Protein AF-A0A9W7HHA6-F1 (afdb_monomer)

InterPro domains:
  IPR015813 Pyruvate/Phosphoenolpyruvate kinase-like domain superfamily [SSF51621] (9-201)
  IPR018129 Phosphoenolpyruvate carboxylase, Lys active site [PS00781] (37-48)
  IPR021135 Phosphoenolpyruvate carboxylase [PF00311] (5-201)
  IPR021135 Phosphoenolpyruvate carboxylase [PR00150] (36-49)
  IPR021135 Phosphoenolpyruvate carboxylase [PR00150] (89-105)
  IPR021135 Phosphoenolpyruvate carboxylase [PR00150] (149-164)
  IPR021135 Phosphoenolpyruvate carboxylase [PTHR30523] (4-194)

pLDDT: mean 86.26, std 12.63, range [32.66, 97.31]

Mean predicted aligned error: 8.9 Å

Organism: Hibiscus trionum (NCBI:txid183268)

Foldseek 3Di:
DDDPDALLNVLCCCCPVVVDALVNVLVVLLQAEDEAEDEQDPFFLFDLVLVVLVVLLVVLVVQLPDPDDDPVNNVVSVVSNVVSVVVNVPDPRGDPDDDQLLSSLVSSCSCCVPPVVVPVVVSQVSNCVSSVVSPRPDGRPPPRNHYHYHYCRLPDPVVNPSNDPVSVVSSVVVVVVSVVVSVVVVVVVVVVVVVVVVVVVVVVVVVVVVPD

Secondary structure (DSSP, 8-state):
------HHHHHHHHHHTS---HHHHHHHHHT--EEEEE---SS----HHHHHHHHHHHHHHHHHT-TT--HHHHHHHHHHHHHHHHHHHTS--S-SSPPPHHHHHHHHHHHIIIIIHHHHHHHHHHHHHHHHHTT--SPPPTT--SEEEEE-TTT--TT-TT--HHHHHHHHHHHHHHHHHHHHHHHHHHHHHHHHHHHHHHHHHHHHHT--

Solvent-accessible surface area (backbone atoms only — not comparable to full-atom values): 12187 Å² total; per-residue (Å²): 129,88,74,81,74,49,72,44,58,52,52,50,42,41,39,69,75,68,64,40,54,61,64,60,52,51,54,50,53,60,73,37,66,47,76,47,71,46,66,69,59,96,87,61,73,62,48,60,71,53,55,51,36,54,48,51,41,51,52,35,54,58,53,68,69,41,95,85,66,50,74,65,61,44,51,56,39,52,54,49,36,53,51,36,53,52,53,47,73,71,44,80,74,70,72,94,57,84,75,51,54,64,50,44,35,54,40,59,49,40,50,37,71,77,45,48,65,66,43,52,62,56,49,52,54,50,49,32,54,32,36,40,75,62,72,38,88,62,64,76,62,92,83,46,61,46,69,46,75,48,68,39,45,30,65,61,46,82,96,35,85,83,44,40,75,65,45,34,52,48,40,54,51,50,52,53,51,52,50,50,53,54,51,51,57,52,48,56,56,48,51,56,52,52,52,51,50,52,52,53,53,53,50,52,52,52,55,62,63,67,75,113

Nearest PDB structures (foldseek):
  8cj8-assembly1_B-3  TM=9.771E-01  e=8.896E-22  Arabidopsis thaliana
  8oje-assembly2_C  TM=9.717E-01  e=1.304E-21  Arabidopsis thaliana
  4bxh-assembly1_B  TM=9.732E-01  e=1.304E-21  Flaveria trinervia
  8qtm-assembly1_A-3  TM=9.694E-01  e=1.378E-21  Arabidopsis thaliana
  8cj5-assembly1_A-2  TM=9.381E-01  e=3.325E-22  Arabidopsis thaliana

Radius of gyration: 23.36 Å; Cα contacts (8 Å, |Δi|>4): 159; chains: 1; bounding box: 48×51×78 Å

Sequence (212 aa):
MNIKKSPEETLKRLVHDLKKSPEEVFDALKNQTVDLVFTAHPTQSVRRSLLQKHGRIRDCLAQLYAKDITPDDKQELDEALQREIQAAFRTDEIQRTPPTPQDEMRAGMSYFHETVWKGVPKFLRRVDTALKNIGINERVPYNAPLIQFSSWMGGDRDGNPRVTPEVTRDVCLLARMMAANLYYSQIEDLMFEVFSLYHLAHSKELYLNNQY

Structure (mmCIF, N/CA/C/O backbone):
data_AF-A0A9W7HHA6-F1
#
_entry.id   AF-A0A9W7HHA6-F1
#
loop_
_atom_site.group_PDB
_atom_site.id
_atom_site.type_symbol
_atom_site.label_atom_id
_atom_site.label_alt_id
_atom_site.label_comp_id
_atom_site.label_asym_id
_atom_site.label_entity_id
_atom_site.label_seq_id
_atom_site.pdbx_PDB_ins_code
_atom_site.Cartn_x
_atom_site.Cartn_y
_atom_site.Cartn_z
_atom_site.occupancy
_atom_site.B_iso_or_equiv
_atom_site.auth_seq_id
_atom_site.auth_comp_id
_atom_site.auth_asym_id
_atom_site.auth_atom_id
_atom_site.pdbx_PDB_model_num
ATOM 1 N N . MET A 1 1 ? -17.405 18.063 -5.610 1.00 32.66 1 MET A N 1
ATOM 2 C CA . MET A 1 1 ? -16.761 16.769 -5.931 1.00 32.66 1 MET A CA 1
ATOM 3 C C . MET A 1 1 ? -16.762 15.950 -4.645 1.00 32.66 1 MET A C 1
ATOM 5 O O . MET A 1 1 ? -16.228 16.433 -3.658 1.00 32.66 1 MET A O 1
ATOM 9 N N . ASN A 1 2 ? -17.501 14.835 -4.600 1.00 34.50 2 ASN A N 1
ATOM 10 C CA . ASN A 1 2 ? -17.827 14.108 -3.363 1.00 34.50 2 ASN A CA 1
ATOM 11 C C . ASN A 1 2 ? -16.551 13.688 -2.614 1.00 34.50 2 ASN A C 1
ATOM 13 O O . ASN A 1 2 ? -15.772 12.876 -3.113 1.00 34.50 2 ASN A O 1
ATOM 17 N N . ILE A 1 3 ? -16.338 14.265 -1.432 1.00 40.94 3 ILE A N 1
ATOM 18 C CA . ILE A 1 3 ? -15.236 13.915 -0.537 1.00 40.94 3 ILE A CA 1
ATOM 19 C C . ILE A 1 3 ? -15.433 12.447 -0.141 1.00 40.94 3 ILE A C 1
ATOM 21 O O . ILE A 1 3 ? -16.521 12.053 0.281 1.00 40.94 3 ILE A O 1
ATOM 25 N N . LYS A 1 4 ? -14.399 11.623 -0.352 1.00 51.09 4 LYS A N 1
ATOM 26 C CA . LYS A 1 4 ? -14.371 10.207 0.038 1.00 51.09 4 LYS A CA 1
ATOM 27 C C . LYS A 1 4 ? -14.787 10.093 1.506 1.00 51.09 4 LYS A C 1
ATOM 29 O O . LYS A 1 4 ? -14.043 10.548 2.372 1.00 51.09 4 LYS A O 1
ATOM 34 N N . LYS A 1 5 ? -15.949 9.492 1.771 1.00 67.88 5 LYS A N 1
ATOM 35 C CA . LYS A 1 5 ? -16.406 9.248 3.141 1.00 67.88 5 LYS A CA 1
ATOM 36 C C . LYS A 1 5 ? -15.392 8.377 3.869 1.00 67.88 5 LYS A C 1
ATOM 38 O O . LYS A 1 5 ? -14.888 7.401 3.306 1.00 67.88 5 LYS A O 1
ATOM 43 N N . SER A 1 6 ? -15.066 8.743 5.101 1.00 84.94 6 SER A N 1
ATOM 44 C CA . SER A 1 6 ? -14.151 7.953 5.924 1.00 84.94 6 SER A CA 1
ATOM 45 C C . SER A 1 6 ? -14.776 6.587 6.276 1.00 84.94 6 SER A C 1
ATOM 47 O O . SER A 1 6 ? -16.003 6.429 6.197 1.00 84.94 6 SER A O 1
ATOM 49 N N . PRO A 1 7 ? -13.973 5.577 6.675 1.00 84.69 7 PRO A N 1
ATOM 50 C CA . PRO A 1 7 ? -14.518 4.319 7.185 1.00 84.69 7 PRO A CA 1
ATOM 51 C C . PRO A 1 7 ? -15.542 4.558 8.299 1.00 84.69 7 PRO A C 1
ATOM 53 O O . PRO A 1 7 ? -16.631 4.003 8.260 1.00 84.69 7 PRO A O 1
ATOM 56 N N . GLU A 1 8 ? -15.248 5.478 9.219 1.00 90.31 8 GLU A N 1
ATOM 57 C CA . GLU A 1 8 ? -16.133 5.835 10.328 1.00 90.31 8 GLU A CA 1
ATOM 58 C C . GLU A 1 8 ? -17.488 6.383 9.873 1.00 90.31 8 GLU A C 1
ATOM 60 O O . GLU A 1 8 ? -18.522 5.928 10.354 1.00 90.31 8 GLU A O 1
ATOM 65 N N . GLU A 1 9 ? -17.510 7.315 8.921 1.00 92.56 9 GLU A N 1
ATOM 66 C CA . GLU A 1 9 ? -18.767 7.842 8.374 1.00 92.56 9 GLU A CA 1
ATOM 67 C C . GLU A 1 9 ? -19.608 6.742 7.722 1.00 92.56 9 GLU A C 1
ATOM 69 O O . GLU A 1 9 ? -20.835 6.749 7.816 1.00 92.56 9 GLU A O 1
ATOM 74 N N . THR A 1 10 ? -18.952 5.779 7.072 1.00 93.19 10 THR A N 1
ATOM 75 C CA . THR A 1 10 ? -19.631 4.642 6.441 1.00 93.19 10 THR A CA 1
ATOM 76 C C . THR A 1 10 ? -20.239 3.719 7.496 1.00 93.19 10 THR A C 1
ATOM 78 O O . THR A 1 10 ? -21.413 3.367 7.377 1.00 93.19 10 THR A O 1
ATOM 81 N N . LEU A 1 11 ? -19.484 3.377 8.546 1.00 93.31 11 LEU A N 1
ATOM 82 C CA . LEU A 1 11 ? -19.974 2.543 9.646 1.00 93.31 11 LEU A CA 1
ATOM 83 C C . LEU A 1 11 ? -21.126 3.224 10.399 1.00 93.31 11 LEU A C 1
ATOM 85 O O . LEU A 1 11 ? -22.173 2.612 10.597 1.00 93.31 11 LEU A O 1
ATOM 89 N N . LYS A 1 12 ? -20.991 4.514 10.730 1.00 93.12 12 LYS A N 1
ATOM 90 C CA . LYS A 1 12 ? -22.061 5.302 11.365 1.00 93.12 12 LYS A CA 1
ATOM 91 C C . LYS A 1 12 ? -23.327 5.326 10.517 1.00 93.12 12 LYS A C 1
ATOM 93 O O . LYS A 1 12 ? -24.415 5.150 11.049 1.00 93.12 12 LYS A O 1
ATOM 98 N N . ARG A 1 13 ? -23.201 5.480 9.196 1.00 93.94 13 ARG A N 1
ATOM 99 C CA . ARG A 1 13 ? -24.349 5.433 8.282 1.00 93.94 13 ARG A CA 1
ATOM 100 C C . ARG A 1 13 ? -25.043 4.068 8.288 1.00 93.94 13 ARG A C 1
ATOM 102 O O . ARG A 1 13 ? -26.266 4.007 8.254 1.00 93.94 13 ARG A O 1
ATOM 109 N N . LEU A 1 14 ? -24.276 2.977 8.314 1.00 94.12 14 LEU A N 1
ATOM 110 C CA . LEU A 1 14 ? -24.836 1.623 8.367 1.00 94.12 14 LEU A CA 1
ATOM 111 C C . LEU A 1 14 ? -25.652 1.405 9.648 1.00 94.12 14 LEU A C 1
ATOM 113 O O . LEU A 1 14 ? -26.749 0.853 9.585 1.00 94.12 14 LEU A O 1
ATOM 117 N N . VAL A 1 15 ? -25.149 1.898 10.780 1.00 94.19 15 VAL A N 1
ATOM 118 C CA . VAL A 1 15 ? -25.824 1.773 12.077 1.00 94.19 15 VAL A CA 1
ATOM 119 C C . VAL A 1 15 ? -27.030 2.713 12.189 1.00 94.19 15 VAL A C 1
ATOM 121 O O . VAL A 1 15 ? -28.116 2.273 12.553 1.00 94.19 15 VAL A O 1
ATOM 124 N N . HIS A 1 16 ? -26.882 3.996 11.852 1.00 92.94 16 HIS A N 1
ATOM 125 C CA . HIS A 1 16 ? -27.931 4.998 12.073 1.00 92.94 16 HIS A CA 1
ATOM 126 C C . HIS A 1 16 ? -29.000 5.027 10.974 1.00 92.94 16 HIS A C 1
ATOM 128 O O . HIS A 1 16 ? -30.191 5.012 11.286 1.00 92.94 16 HIS A O 1
ATOM 134 N N . ASP A 1 17 ? -28.599 5.039 9.701 1.00 94.06 17 ASP A N 1
ATOM 135 C CA . ASP A 1 17 ? -29.537 5.230 8.586 1.00 94.06 17 ASP A CA 1
ATOM 136 C C . ASP A 1 17 ? -30.126 3.893 8.129 1.00 94.06 17 ASP A C 1
ATOM 138 O O . ASP A 1 17 ? -31.317 3.791 7.837 1.00 94.06 17 ASP A O 1
ATOM 142 N N . LEU A 1 18 ? -29.287 2.852 8.074 1.00 93.81 18 LEU A N 1
ATOM 143 C CA . LEU A 1 18 ? -29.672 1.516 7.606 1.00 93.81 18 LEU A CA 1
ATOM 144 C C . LEU A 1 18 ? -30.038 0.552 8.744 1.00 93.81 18 LEU A C 1
ATOM 146 O O . LEU A 1 18 ? -30.392 -0.595 8.465 1.00 93.81 18 LEU A O 1
ATOM 150 N N . LYS A 1 19 ? -29.998 1.023 10.000 1.00 94.50 19 LYS A N 1
ATOM 151 C CA . LYS A 1 19 ? -30.406 0.293 11.214 1.00 94.50 19 LYS A CA 1
ATOM 152 C C . LYS A 1 19 ? -29.766 -1.094 11.353 1.00 94.50 19 LYS A C 1
ATOM 154 O O . LYS A 1 19 ? -30.407 -2.019 11.847 1.00 94.50 19 LYS A O 1
ATOM 159 N N . LYS A 1 20 ? -28.522 -1.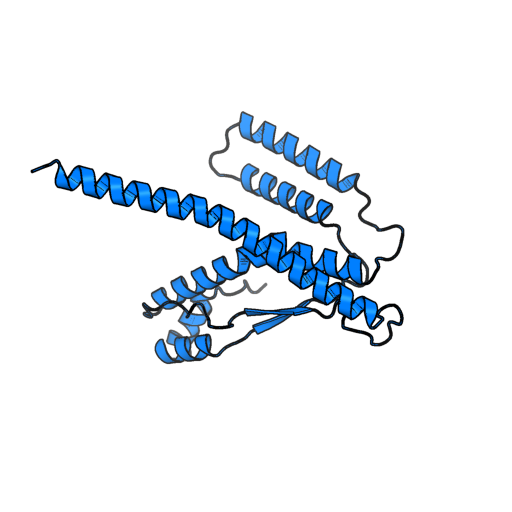247 10.893 1.00 95.75 20 LYS A N 1
ATOM 160 C CA . LYS A 1 20 ? -27.737 -2.469 11.095 1.00 95.75 20 LYS A CA 1
ATOM 161 C C . LYS A 1 20 ? -27.158 -2.502 12.498 1.00 95.75 20 LYS A C 1
ATOM 163 O O . LYS A 1 20 ? -26.746 -1.461 13.014 1.00 95.75 20 LYS A O 1
ATOM 168 N N . SER A 1 21 ? -27.126 -3.682 13.108 1.00 95.94 21 SER A N 1
ATOM 169 C CA . SER A 1 21 ? -26.467 -3.824 14.404 1.00 95.94 21 SER A CA 1
ATOM 170 C C . SER A 1 21 ? -24.946 -3.675 14.226 1.00 95.94 21 SER A C 1
ATOM 172 O O . SER A 1 21 ? -24.408 -4.049 13.175 1.00 95.94 21 SER A O 1
ATOM 174 N N . PRO A 1 22 ? -24.221 -3.119 15.211 1.00 94.62 22 PRO A N 1
ATOM 175 C CA . PRO A 1 22 ? -22.761 -3.062 15.162 1.00 94.62 22 PRO A CA 1
ATOM 176 C C . PRO A 1 22 ? -22.114 -4.442 14.958 1.00 94.62 22 PRO A C 1
ATOM 178 O O . PRO A 1 22 ? -21.116 -4.555 14.247 1.00 94.62 22 PRO A O 1
ATOM 181 N N . GLU A 1 23 ? -22.708 -5.491 15.527 1.00 95.62 23 GLU A N 1
ATOM 182 C CA . GLU A 1 23 ? -22.258 -6.881 15.411 1.00 95.62 23 GLU A CA 1
ATOM 183 C C . GLU A 1 23 ? -22.419 -7.406 13.981 1.00 95.62 23 GLU A C 1
ATOM 185 O O . GLU A 1 23 ? -21.477 -7.980 13.440 1.00 95.62 23 GLU A O 1
ATOM 190 N N . GLU A 1 24 ? -23.557 -7.139 13.325 1.00 95.81 24 GLU A N 1
ATOM 191 C CA . GLU A 1 24 ? -23.768 -7.505 11.916 1.00 95.81 24 GLU A CA 1
ATOM 192 C C . GLU A 1 24 ? -22.717 -6.852 11.006 1.00 95.81 24 GLU A C 1
ATOM 194 O O . GLU A 1 24 ? -22.195 -7.477 10.080 1.00 95.81 24 GLU A O 1
ATOM 199 N N . VAL A 1 25 ? -22.395 -5.582 11.267 1.00 95.00 25 VAL A N 1
ATOM 200 C CA . VAL A 1 25 ? -21.383 -4.837 10.509 1.00 95.00 25 VAL A CA 1
ATOM 201 C C . VAL A 1 25 ? -19.991 -5.423 10.743 1.00 95.00 25 VAL A C 1
ATOM 203 O O . VAL A 1 25 ? -19.228 -5.580 9.788 1.00 95.00 25 VAL A O 1
ATOM 206 N N . PHE A 1 26 ? -19.660 -5.775 11.986 1.00 95.69 26 PHE A N 1
ATOM 207 C CA . PHE A 1 26 ? -18.382 -6.394 12.325 1.00 95.69 26 PHE A CA 1
ATOM 208 C C . PHE A 1 26 ? -18.227 -7.785 11.696 1.00 95.69 26 PHE A C 1
ATOM 210 O O . PHE A 1 26 ? -17.181 -8.084 11.116 1.00 95.69 26 PHE A O 1
ATOM 217 N N . ASP A 1 27 ? -19.271 -8.613 11.734 1.00 95.25 27 ASP A N 1
ATOM 218 C CA . ASP A 1 27 ? -19.280 -9.932 11.099 1.00 95.25 27 ASP A CA 1
ATOM 219 C C . ASP A 1 27 ? -19.155 -9.844 9.577 1.00 95.25 27 ASP A C 1
ATOM 221 O O . ASP A 1 27 ? -18.385 -10.601 8.980 1.00 95.25 27 ASP A O 1
ATOM 225 N N . ALA A 1 28 ? -19.835 -8.891 8.937 1.00 94.88 28 ALA A N 1
ATOM 226 C CA . ALA A 1 28 ? -19.669 -8.649 7.507 1.00 94.88 28 ALA A CA 1
ATOM 227 C C . ALA A 1 28 ? -18.226 -8.243 7.168 1.00 94.88 28 ALA A C 1
ATOM 229 O O . ALA A 1 28 ? -17.652 -8.739 6.200 1.00 94.88 28 ALA A O 1
ATOM 230 N N . LEU A 1 29 ? -17.618 -7.385 7.992 1.00 94.19 29 LEU A N 1
ATOM 231 C CA . LEU A 1 29 ? -16.260 -6.890 7.778 1.00 94.19 29 LEU A CA 1
ATOM 232 C C . LEU A 1 29 ? -15.215 -8.004 7.945 1.00 94.19 29 LEU A C 1
ATOM 234 O O . LEU A 1 29 ? -14.285 -8.078 7.149 1.00 94.19 29 LEU A O 1
ATOM 238 N N . LYS A 1 30 ? -15.395 -8.927 8.899 1.00 93.25 30 LYS A N 1
ATOM 239 C CA . LYS A 1 30 ? -14.522 -10.109 9.056 1.00 93.25 30 LYS A CA 1
ATOM 240 C C . LYS A 1 30 ? -14.520 -11.032 7.832 1.00 93.25 30 LYS A C 1
ATOM 242 O O . LYS A 1 30 ? -13.511 -11.680 7.573 1.00 93.25 30 LYS A O 1
ATOM 247 N N . ASN A 1 31 ? -15.634 -11.091 7.105 1.00 94.06 31 ASN A N 1
ATOM 248 C CA . ASN A 1 31 ? -15.816 -11.968 5.944 1.00 94.06 31 ASN A CA 1
ATOM 249 C C . ASN A 1 31 ? -15.627 -11.250 4.598 1.00 94.06 31 ASN A C 1
ATOM 251 O O . ASN A 1 31 ? -15.770 -11.864 3.542 1.00 94.06 31 ASN A O 1
ATOM 255 N N . GLN A 1 32 ? -15.333 -9.950 4.617 1.00 95.38 32 GLN A N 1
ATOM 256 C CA . GLN A 1 32 ? -15.087 -9.177 3.411 1.00 95.38 32 GLN A CA 1
ATOM 257 C C . GLN A 1 32 ? -13.629 -9.327 2.972 1.00 95.38 32 GLN A C 1
ATOM 259 O O . GLN A 1 32 ? -12.710 -9.225 3.780 1.00 95.38 32 GLN A O 1
ATOM 264 N N . THR A 1 33 ? -13.418 -9.457 1.664 1.00 96.69 33 THR A N 1
ATOM 265 C CA . THR A 1 33 ? -12.092 -9.366 1.048 1.00 96.69 33 THR A CA 1
ATOM 266 C C . THR A 1 33 ? -12.153 -8.437 -0.152 1.00 96.69 33 THR A C 1
ATOM 268 O O . THR A 1 33 ? -13.024 -8.562 -1.011 1.00 96.69 33 THR A O 1
ATOM 271 N N . VAL A 1 34 ? -11.220 -7.490 -0.204 1.00 96.56 34 VAL A N 1
ATOM 272 C CA . VAL A 1 34 ? -10.956 -6.664 -1.382 1.00 96.56 34 VAL A CA 1
ATOM 273 C C . VAL A 1 34 ? -9.616 -7.099 -1.960 1.00 96.56 34 VAL A C 1
ATOM 275 O O . VAL A 1 34 ? -8.590 -6.901 -1.313 1.00 96.56 34 VAL A O 1
ATOM 278 N N . ASP A 1 35 ? -9.624 -7.673 -3.163 1.00 96.69 35 ASP A N 1
ATOM 279 C CA . ASP A 1 35 ? -8.399 -8.000 -3.898 1.00 96.69 35 ASP A CA 1
ATOM 280 C C . ASP A 1 35 ? -8.084 -6.909 -4.929 1.00 96.69 35 ASP A C 1
ATOM 282 O O . ASP A 1 35 ? -8.899 -6.590 -5.799 1.00 96.69 35 ASP A O 1
ATOM 286 N N . LEU A 1 36 ? -6.904 -6.305 -4.799 1.00 94.81 36 LEU A N 1
ATOM 287 C CA . LEU A 1 36 ? -6.401 -5.270 -5.691 1.00 94.81 36 LEU A CA 1
ATOM 288 C C . LEU A 1 36 ? -5.343 -5.866 -6.622 1.00 94.81 36 LEU A C 1
ATOM 290 O O . LEU A 1 36 ? -4.232 -6.189 -6.203 1.00 94.81 36 LEU A O 1
ATOM 294 N N . VAL A 1 37 ? -5.682 -5.969 -7.906 1.00 93.75 37 VAL A N 1
ATOM 295 C CA . VAL A 1 37 ? -4.801 -6.537 -8.932 1.00 93.75 37 VAL A CA 1
ATOM 296 C C . VAL A 1 37 ? -3.939 -5.437 -9.557 1.00 93.75 37 VAL A C 1
ATOM 298 O O . VAL A 1 37 ? -4.448 -4.553 -10.246 1.00 93.75 37 VAL A O 1
ATOM 301 N N . PHE A 1 38 ? -2.625 -5.494 -9.345 1.00 89.94 38 PHE A N 1
ATOM 302 C CA . PHE A 1 38 ? -1.665 -4.626 -10.023 1.00 89.94 38 PHE A CA 1
ATOM 303 C C . PHE A 1 38 ? -1.404 -5.100 -11.452 1.00 89.94 38 PHE A C 1
ATOM 305 O O . PHE A 1 38 ? -1.059 -6.258 -11.696 1.00 89.94 38 PHE A O 1
ATOM 312 N N . THR A 1 39 ? -1.493 -4.170 -12.395 1.00 88.38 39 THR A N 1
ATOM 313 C CA . THR A 1 39 ? -1.168 -4.390 -13.806 1.00 88.38 39 THR A CA 1
ATOM 314 C C . THR A 1 39 ? 0.059 -3.570 -14.192 1.00 88.38 39 THR A C 1
ATOM 316 O O . THR A 1 39 ? 0.369 -2.559 -13.555 1.00 88.38 39 THR A O 1
ATOM 319 N N . ALA A 1 40 ? 0.756 -3.980 -15.252 1.00 79.81 40 ALA A N 1
ATOM 320 C CA . ALA A 1 40 ? 1.821 -3.162 -15.821 1.00 79.81 40 ALA A CA 1
ATOM 321 C C . ALA A 1 40 ? 1.256 -1.810 -16.289 1.00 79.81 40 ALA A C 1
ATOM 323 O O . ALA A 1 40 ? 0.142 -1.739 -16.816 1.00 79.81 40 ALA A O 1
ATOM 324 N N . HIS A 1 41 ? 2.018 -0.729 -16.102 1.00 71.06 41 HIS A N 1
ATOM 325 C CA . HIS A 1 41 ? 1.642 0.572 -16.645 1.00 71.06 41 HIS A CA 1
ATOM 326 C C . HIS A 1 41 ? 2.117 0.656 -18.105 1.00 71.06 41 HIS A C 1
ATOM 328 O O . HIS A 1 41 ? 3.328 0.652 -18.335 1.00 71.06 41 HIS A O 1
ATOM 334 N N . PRO A 1 42 ? 1.213 0.774 -19.094 1.00 56.34 42 PRO A N 1
ATOM 335 C CA . PRO A 1 42 ? 1.532 0.539 -20.506 1.00 56.34 42 PRO A CA 1
ATOM 336 C C . PRO A 1 42 ? 2.565 1.508 -21.105 1.00 56.34 42 PRO A C 1
ATOM 338 O O . PRO A 1 42 ? 3.182 1.193 -22.117 1.00 56.34 42 PRO A O 1
ATOM 341 N N . THR A 1 43 ? 2.772 2.682 -20.501 1.00 55.47 43 THR A N 1
ATOM 342 C CA . THR A 1 43 ? 3.631 3.738 -21.071 1.00 55.47 43 THR A CA 1
ATOM 343 C C . THR A 1 43 ? 4.666 4.335 -20.119 1.00 55.47 43 THR A C 1
ATOM 345 O O . THR A 1 43 ? 5.507 5.111 -20.563 1.00 55.47 43 THR A O 1
ATOM 348 N N . GLN A 1 44 ? 4.642 4.004 -18.824 1.00 56.69 44 GLN A N 1
ATOM 349 C CA . GLN A 1 44 ? 5.475 4.683 -17.819 1.00 56.69 44 GLN A CA 1
ATOM 350 C C . GLN A 1 44 ? 5.772 3.764 -16.634 1.00 56.69 44 GLN A C 1
ATOM 352 O O . GLN A 1 44 ? 5.095 3.787 -15.609 1.00 56.69 44 GLN A O 1
ATOM 357 N N . SER A 1 45 ? 6.838 2.975 -16.749 1.00 62.16 45 SER A N 1
ATOM 358 C CA . SER A 1 45 ? 7.470 2.390 -15.568 1.00 62.16 45 SER A CA 1
ATOM 359 C C . SER A 1 45 ? 8.270 3.486 -14.861 1.00 62.16 45 SER A C 1
ATOM 361 O O . SER A 1 45 ? 9.479 3.620 -15.082 1.00 62.16 45 SER A O 1
ATOM 363 N N . VAL A 1 46 ? 7.599 4.282 -14.024 1.00 64.94 46 VAL A N 1
ATOM 364 C CA . VAL A 1 46 ? 8.262 5.273 -13.169 1.00 64.94 46 VAL A CA 1
ATOM 365 C C . VAL A 1 46 ? 9.302 4.556 -12.307 1.00 64.94 46 VAL A C 1
ATOM 367 O O . VAL A 1 46 ? 9.001 3.596 -11.598 1.00 64.94 46 VAL A O 1
ATOM 370 N N . ARG A 1 47 ? 10.562 4.992 -12.391 1.00 70.06 47 ARG A N 1
ATOM 371 C CA . ARG A 1 47 ? 11.660 4.382 -11.630 1.00 70.06 47 ARG A CA 1
ATOM 372 C C . ARG A 1 47 ? 11.465 4.634 -10.134 1.00 70.06 47 ARG A C 1
ATOM 374 O O . ARG A 1 47 ? 11.085 5.734 -9.735 1.00 70.06 47 ARG A O 1
ATOM 381 N N . ARG A 1 48 ? 11.846 3.665 -9.291 1.00 72.38 48 ARG A N 1
ATOM 382 C CA . ARG A 1 48 ? 11.852 3.806 -7.818 1.00 72.38 48 ARG A CA 1
ATOM 383 C C . ARG A 1 48 ? 12.548 5.092 -7.356 1.00 72.38 48 ARG A C 1
ATOM 385 O O . ARG A 1 48 ? 12.065 5.760 -6.447 1.00 72.38 48 ARG A O 1
ATOM 392 N N . SER A 1 49 ? 13.655 5.459 -8.002 1.00 76.25 49 SER A N 1
ATOM 393 C CA . SER A 1 49 ? 14.392 6.689 -7.694 1.00 76.25 49 SER A CA 1
ATOM 394 C C . SER A 1 49 ? 13.543 7.950 -7.872 1.00 76.25 49 SER A C 1
ATOM 396 O O . SER A 1 49 ? 13.672 8.872 -7.070 1.00 76.25 49 SER A O 1
ATOM 398 N N . LEU A 1 50 ? 12.658 7.989 -8.874 1.00 79.88 50 LEU A N 1
ATOM 399 C CA . LEU A 1 50 ? 11.757 9.115 -9.108 1.00 79.88 50 LEU A CA 1
ATOM 400 C C . LEU A 1 50 ? 10.609 9.133 -8.089 1.00 79.88 50 LEU A C 1
ATOM 402 O O . LEU A 1 50 ? 10.319 10.187 -7.530 1.00 79.88 50 LEU A O 1
ATOM 406 N N . LEU A 1 51 ? 10.034 7.971 -7.746 1.00 79.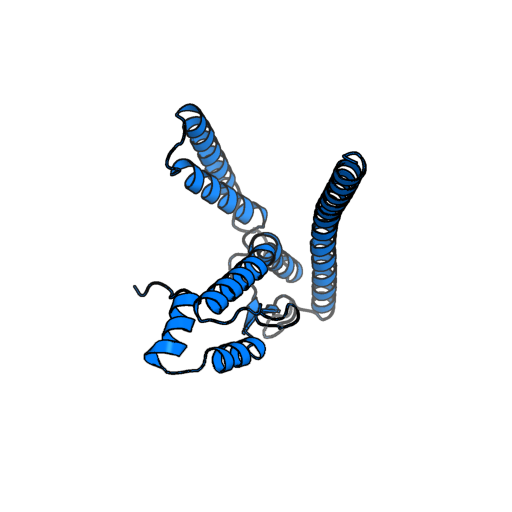62 51 LEU A N 1
ATOM 407 C CA . LEU A 1 51 ? 9.031 7.871 -6.672 1.00 79.62 51 LEU A CA 1
ATOM 408 C C . LEU A 1 51 ? 9.573 8.386 -5.333 1.00 79.62 51 LEU A C 1
ATOM 410 O O . LEU A 1 51 ? 8.889 9.131 -4.635 1.00 79.62 51 LEU A O 1
ATOM 414 N N . GLN A 1 52 ? 10.821 8.052 -4.999 1.00 83.19 52 GLN A N 1
ATOM 415 C CA . GLN A 1 52 ? 11.479 8.556 -3.792 1.00 83.19 52 GLN A CA 1
ATOM 416 C C . GLN A 1 52 ? 11.711 10.072 -3.840 1.00 83.19 52 GLN A C 1
ATOM 418 O O . GLN A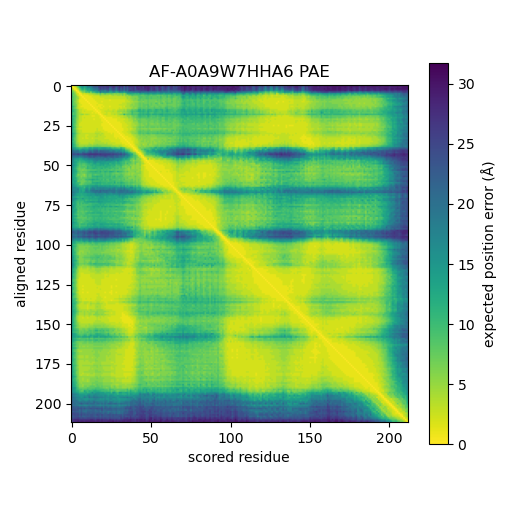 1 52 ? 11.533 10.741 -2.826 1.00 83.19 52 GLN A O 1
ATOM 423 N N . LYS A 1 53 ? 12.071 10.630 -5.005 1.00 87.81 53 LYS A N 1
ATOM 424 C CA . LYS A 1 53 ? 12.193 12.087 -5.194 1.00 87.81 53 LYS A CA 1
ATOM 425 C C . LYS A 1 53 ? 10.850 12.786 -5.001 1.00 87.81 53 LYS A C 1
ATOM 427 O O . LYS A 1 53 ? 10.773 13.736 -4.234 1.00 87.81 53 LYS A O 1
ATOM 432 N N . HIS A 1 54 ? 9.776 12.279 -5.608 1.00 88.06 54 HIS A N 1
ATOM 433 C CA . HIS A 1 54 ? 8.428 12.809 -5.384 1.00 88.06 54 HIS A CA 1
ATOM 434 C C . HIS A 1 54 ? 7.986 12.690 -3.920 1.00 88.06 54 HIS A C 1
ATOM 436 O O . HIS A 1 54 ? 7.351 13.606 -3.402 1.00 88.06 54 HIS A O 1
ATOM 442 N N . GLY A 1 55 ? 8.356 11.598 -3.241 1.00 87.50 55 GLY A N 1
ATOM 443 C CA . GLY A 1 55 ? 8.165 11.437 -1.800 1.00 87.50 55 GLY A CA 1
ATOM 444 C C . GLY A 1 55 ? 8.836 12.556 -1.005 1.00 87.50 55 GLY A C 1
ATOM 445 O O . GLY A 1 55 ? 8.152 13.254 -0.265 1.00 87.50 55 GLY A O 1
ATOM 446 N N . ARG A 1 56 ? 10.133 12.800 -1.235 1.00 90.56 56 ARG A N 1
ATOM 447 C CA . ARG A 1 56 ? 10.879 13.878 -0.564 1.00 90.56 56 ARG A CA 1
ATOM 448 C C . ARG A 1 56 ? 10.324 15.268 -0.877 1.00 90.56 56 ARG A C 1
ATOM 450 O O . ARG A 1 56 ? 10.167 16.062 0.039 1.00 90.56 56 ARG A O 1
ATOM 457 N N . ILE A 1 57 ? 9.939 15.539 -2.127 1.00 93.19 57 ILE A N 1
ATOM 458 C CA . ILE A 1 57 ? 9.273 16.797 -2.517 1.00 93.19 57 ILE A CA 1
ATOM 459 C C . ILE A 1 57 ? 7.987 17.002 -1.708 1.00 93.19 57 ILE A C 1
ATOM 461 O O . ILE A 1 57 ? 7.777 18.070 -1.137 1.00 93.19 57 ILE A O 1
ATOM 465 N N . ARG A 1 58 ? 7.130 15.976 -1.629 1.00 91.81 58 ARG A N 1
ATOM 466 C CA . ARG A 1 58 ? 5.890 16.031 -0.843 1.00 91.81 58 ARG A CA 1
ATOM 467 C C . ARG A 1 58 ? 6.179 16.269 0.639 1.00 91.81 58 ARG A C 1
ATOM 469 O O . ARG A 1 58 ? 5.459 17.035 1.272 1.00 91.81 58 ARG A O 1
ATOM 476 N N . ASP A 1 59 ? 7.203 15.622 1.182 1.00 91.00 59 ASP A N 1
ATOM 477 C CA . ASP A 1 59 ? 7.546 15.726 2.598 1.00 91.00 59 ASP A CA 1
ATOM 478 C C . ASP A 1 59 ? 8.131 17.114 2.935 1.00 91.00 59 ASP A C 1
ATOM 480 O O . ASP A 1 59 ? 7.754 17.684 3.958 1.00 91.00 59 ASP A O 1
ATOM 484 N N . CYS A 1 60 ? 8.958 17.703 2.059 1.00 92.12 60 CYS A N 1
ATOM 485 C CA . CYS A 1 60 ? 9.414 19.095 2.177 1.00 92.12 60 CYS A CA 1
ATOM 486 C C . CYS A 1 60 ? 8.235 20.073 2.140 1.00 92.12 60 CYS A C 1
ATOM 488 O O . CYS A 1 60 ? 8.124 20.937 3.005 1.00 92.12 60 CYS A O 1
ATOM 490 N N . LEU A 1 61 ? 7.312 19.905 1.185 1.00 92.75 61 LEU A N 1
ATOM 491 C CA . LEU A 1 61 ? 6.109 20.736 1.107 1.00 92.75 61 LEU A CA 1
ATOM 492 C C . LEU A 1 61 ? 5.258 20.613 2.377 1.00 92.75 61 LEU A C 1
ATOM 494 O O . LEU A 1 61 ? 4.823 21.622 2.918 1.00 92.75 61 LEU A O 1
ATOM 498 N N . ALA A 1 62 ? 5.045 19.401 2.892 1.00 90.81 62 ALA A N 1
ATOM 499 C CA . ALA A 1 62 ? 4.273 19.201 4.116 1.00 90.81 62 ALA A CA 1
ATOM 500 C C . ALA A 1 62 ? 4.898 19.908 5.333 1.00 90.81 62 ALA A C 1
ATOM 502 O O . ALA A 1 62 ? 4.165 20.441 6.163 1.00 90.81 62 ALA A O 1
ATOM 503 N N . GLN A 1 63 ? 6.231 19.934 5.424 1.00 90.62 63 GLN A N 1
ATOM 504 C CA . GLN A 1 63 ? 6.959 20.596 6.511 1.00 90.62 63 GLN A CA 1
ATOM 505 C C . GLN A 1 63 ? 6.977 22.124 6.368 1.00 90.62 63 GLN A C 1
ATOM 507 O O . GLN A 1 63 ? 6.789 22.820 7.360 1.00 90.62 63 GLN A O 1
ATOM 512 N N . LEU A 1 64 ? 7.108 22.655 5.148 1.00 89.12 64 LEU A N 1
ATOM 513 C CA . LEU A 1 64 ? 7.096 24.103 4.888 1.00 89.12 64 LEU A CA 1
ATOM 514 C C . LEU A 1 64 ? 5.789 24.791 5.309 1.00 89.12 64 LEU A C 1
ATOM 516 O O . LEU A 1 64 ? 5.798 25.969 5.660 1.00 89.12 64 LEU A O 1
ATOM 520 N N . TYR A 1 65 ? 4.668 24.065 5.282 1.00 86.25 65 TYR A N 1
ATOM 521 C CA . TYR A 1 65 ? 3.360 24.558 5.729 1.00 86.25 65 TYR A CA 1
ATOM 522 C C . TYR A 1 65 ? 3.020 24.166 7.179 1.00 86.25 65 TYR A C 1
ATOM 524 O O . TYR A 1 65 ? 1.866 24.295 7.598 1.00 86.25 65 TYR A O 1
ATOM 532 N N . ALA A 1 66 ? 3.995 23.685 7.958 1.00 86.75 66 ALA A N 1
ATOM 533 C CA . ALA A 1 66 ? 3.812 23.470 9.388 1.00 86.75 66 ALA A CA 1
ATOM 534 C C . ALA A 1 66 ? 3.581 24.808 10.114 1.00 86.75 66 ALA A C 1
ATOM 536 O O . ALA A 1 66 ? 4.119 25.847 9.737 1.00 86.75 66 ALA A O 1
ATOM 537 N N . LYS A 1 67 ? 2.749 24.781 11.162 1.00 76.25 67 LYS A N 1
ATOM 538 C CA . LYS A 1 67 ? 2.246 25.992 11.829 1.00 76.25 67 LYS A CA 1
ATOM 539 C C . LYS A 1 67 ? 3.337 26.797 12.555 1.00 76.25 67 LYS A C 1
ATOM 541 O O . LYS A 1 67 ? 3.205 28.011 12.645 1.00 76.25 67 LYS A O 1
ATOM 546 N N . ASP A 1 68 ? 4.402 26.130 13.001 1.00 85.56 68 ASP A N 1
ATOM 547 C CA . ASP A 1 68 ? 5.438 26.687 13.882 1.00 85.56 68 ASP A CA 1
ATOM 548 C C . ASP A 1 68 ? 6.857 26.433 13.329 1.00 85.56 68 ASP A C 1
ATOM 550 O O . ASP A 1 68 ? 7.724 25.904 14.020 1.00 85.56 68 ASP A O 1
ATOM 554 N N . ILE A 1 69 ? 7.088 26.753 12.053 1.00 89.69 69 ILE A N 1
ATOM 555 C CA . ILE A 1 69 ? 8.401 26.611 11.404 1.00 89.69 69 ILE A CA 1
ATOM 556 C C . ILE A 1 69 ? 9.289 27.837 11.664 1.00 89.69 69 ILE A C 1
ATOM 558 O O . ILE A 1 69 ? 8.835 28.978 11.533 1.00 89.69 69 ILE A O 1
ATOM 562 N N . THR A 1 70 ? 10.559 27.621 12.019 1.00 92.75 70 THR A N 1
ATOM 563 C CA . THR A 1 70 ? 11.515 28.724 12.191 1.00 92.75 70 THR A CA 1
ATOM 564 C C . THR A 1 70 ? 11.987 29.267 10.831 1.00 92.75 70 THR A C 1
ATOM 566 O O . THR A 1 70 ? 11.902 28.565 9.820 1.00 92.75 70 THR A O 1
ATOM 569 N N . PRO A 1 71 ? 12.473 30.521 10.752 1.00 91.88 71 PRO A N 1
ATOM 570 C CA . PRO A 1 71 ? 13.009 31.066 9.504 1.00 91.88 71 PRO A CA 1
ATOM 571 C C . PRO A 1 71 ? 14.171 30.246 8.929 1.00 91.88 71 PRO A C 1
ATOM 573 O O . PRO A 1 71 ? 14.218 30.050 7.715 1.00 91.88 71 PRO A O 1
ATOM 576 N N . ASP A 1 72 ? 15.050 29.735 9.795 1.00 92.44 72 ASP A N 1
ATOM 577 C CA . ASP A 1 72 ? 16.215 28.939 9.399 1.00 92.44 72 ASP A CA 1
ATOM 578 C C . ASP A 1 72 ? 15.775 27.571 8.854 1.00 92.44 72 ASP A C 1
ATOM 580 O O . ASP A 1 72 ? 16.139 27.215 7.734 1.00 92.44 72 ASP A O 1
ATOM 584 N N . ASP A 1 73 ? 14.878 26.865 9.559 1.00 91.38 73 ASP A N 1
ATOM 585 C CA . ASP A 1 73 ? 14.312 25.590 9.082 1.00 91.38 73 ASP A CA 1
ATOM 586 C C . ASP A 1 73 ? 13.602 25.760 7.735 1.00 91.38 73 ASP A C 1
ATOM 588 O O . ASP A 1 73 ? 13.667 24.901 6.853 1.00 91.38 73 ASP A O 1
ATOM 592 N N . LYS A 1 74 ? 12.902 26.888 7.558 1.00 92.75 74 LYS A N 1
ATOM 593 C CA . LYS A 1 74 ? 12.222 27.204 6.303 1.00 92.75 74 LYS A CA 1
ATOM 594 C C . LYS A 1 74 ? 13.217 27.387 5.163 1.00 92.75 74 LYS A C 1
ATOM 596 O O . LYS A 1 74 ? 12.972 26.861 4.079 1.00 92.75 74 LYS A O 1
ATOM 601 N N . GLN A 1 75 ? 14.318 28.098 5.396 1.00 94.38 75 GLN A N 1
ATOM 602 C CA . GLN A 1 75 ? 15.360 28.273 4.390 1.00 94.38 75 GLN A CA 1
ATOM 603 C C . GLN A 1 75 ? 15.991 26.927 4.009 1.00 94.38 75 GLN A C 1
ATOM 605 O O . GLN A 1 75 ? 16.096 26.619 2.821 1.00 94.38 75 GLN A O 1
ATOM 610 N N . GLU A 1 76 ? 16.340 26.092 4.991 1.00 94.00 76 GLU A N 1
ATOM 611 C CA . GLU A 1 76 ? 16.899 24.759 4.739 1.00 94.00 76 GLU A CA 1
ATOM 612 C 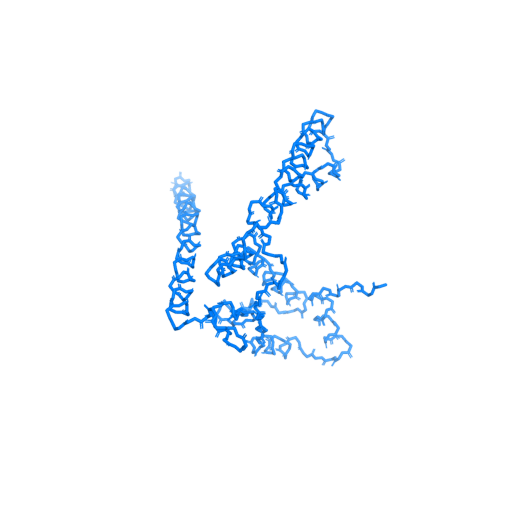C . GLU A 1 76 ? 15.933 23.867 3.940 1.00 94.00 76 GLU A C 1
ATOM 614 O O . GLU A 1 76 ? 16.342 23.159 3.010 1.00 94.00 76 GLU A O 1
ATOM 619 N N . LEU A 1 77 ? 14.636 23.917 4.262 1.00 93.94 77 LEU A N 1
ATOM 620 C CA . LEU A 1 77 ? 13.601 23.167 3.553 1.00 93.94 77 LEU A CA 1
ATOM 621 C C . LEU A 1 77 ? 13.355 23.685 2.132 1.00 93.94 77 LEU A C 1
ATOM 623 O O . LEU A 1 77 ? 13.158 22.866 1.230 1.00 93.94 77 LEU A O 1
ATOM 627 N N . ASP A 1 78 ? 13.405 24.999 1.903 1.00 94.06 78 ASP A N 1
ATOM 628 C CA . ASP A 1 78 ? 13.318 25.585 0.561 1.00 94.06 78 ASP A CA 1
ATOM 629 C C . ASP A 1 78 ? 14.521 25.162 -0.302 1.00 94.06 78 ASP A C 1
ATOM 631 O O . ASP A 1 78 ? 14.348 24.732 -1.448 1.00 94.06 78 ASP A O 1
ATOM 635 N N . GLU A 1 79 ? 15.739 25.187 0.249 1.00 95.31 79 GLU A N 1
ATOM 636 C CA . GLU A 1 79 ? 16.944 24.697 -0.434 1.00 95.31 79 GLU A CA 1
ATOM 637 C C . GLU A 1 79 ? 16.858 23.191 -0.734 1.00 95.31 79 GLU A C 1
ATOM 639 O O . GLU A 1 79 ? 17.223 22.734 -1.825 1.00 95.31 79 GLU A O 1
ATOM 644 N N . ALA A 1 80 ? 16.340 22.396 0.209 1.00 94.25 80 ALA A N 1
ATOM 645 C CA . ALA A 1 80 ? 16.122 20.968 0.011 1.00 94.25 80 ALA A CA 1
ATOM 646 C C . ALA A 1 80 ? 15.080 20.676 -1.075 1.00 94.25 80 ALA A C 1
ATOM 648 O O . ALA A 1 80 ? 15.310 19.816 -1.933 1.00 94.25 80 ALA A O 1
ATOM 649 N N . LEU A 1 81 ? 13.973 21.420 -1.088 1.00 95.25 81 LEU A N 1
ATOM 650 C CA . LEU A 1 81 ? 12.927 21.301 -2.096 1.00 95.25 81 LEU A CA 1
ATOM 651 C C . LEU A 1 81 ? 13.465 21.621 -3.496 1.00 95.25 81 LEU A C 1
ATOM 653 O O . LEU A 1 81 ? 13.257 20.837 -4.425 1.00 95.25 81 LEU A O 1
ATOM 657 N N . GLN A 1 82 ? 14.207 22.723 -3.649 1.00 95.38 82 GLN A N 1
ATOM 658 C CA . GLN A 1 82 ? 14.829 23.094 -4.924 1.00 95.38 82 GLN A CA 1
ATOM 659 C C . GLN A 1 82 ? 15.781 22.004 -5.429 1.00 95.38 82 GLN A C 1
ATOM 661 O O . GLN A 1 82 ? 15.737 21.636 -6.608 1.00 95.38 82 GLN A O 1
ATOM 666 N N . ARG A 1 83 ? 16.594 21.430 -4.534 1.00 94.38 83 ARG A N 1
ATOM 667 C CA . ARG A 1 83 ? 17.521 20.338 -4.856 1.00 94.38 83 ARG A CA 1
ATOM 668 C C . ARG A 1 83 ? 16.790 19.094 -5.355 1.00 94.38 83 ARG A C 1
ATOM 670 O O . ARG A 1 83 ? 17.205 18.502 -6.352 1.00 94.38 83 ARG A O 1
ATOM 677 N N . GLU A 1 84 ? 15.703 18.694 -4.696 1.00 94.06 84 GLU A N 1
ATOM 678 C CA . GLU A 1 84 ? 14.924 17.521 -5.110 1.00 94.06 84 GLU A CA 1
ATOM 679 C C . GLU A 1 84 ? 14.177 17.753 -6.426 1.00 94.06 84 GLU A C 1
ATOM 681 O O . GLU A 1 84 ? 14.183 16.862 -7.278 1.00 94.06 84 GLU A O 1
ATOM 686 N N . ILE A 1 85 ? 13.610 18.946 -6.642 1.00 93.31 85 ILE A N 1
ATOM 687 C CA . ILE A 1 85 ? 12.979 19.323 -7.917 1.00 93.31 85 ILE A CA 1
ATOM 688 C C . ILE A 1 85 ? 14.008 19.275 -9.048 1.00 93.31 85 ILE A C 1
ATOM 690 O O . ILE A 1 85 ? 13.763 18.645 -10.077 1.00 93.31 85 ILE A O 1
ATOM 694 N N . GLN A 1 86 ? 15.184 19.876 -8.854 1.00 93.25 86 GLN A N 1
ATOM 695 C CA . GLN A 1 86 ? 16.248 19.863 -9.856 1.00 93.25 86 GLN A CA 1
ATOM 696 C C . GLN A 1 86 ? 16.738 18.437 -10.138 1.00 93.25 86 GLN A C 1
ATOM 698 O O . GLN A 1 86 ? 16.983 18.079 -11.292 1.00 93.25 86 GLN A O 1
ATOM 703 N N . ALA A 1 87 ? 16.867 17.607 -9.102 1.00 90.31 87 ALA A N 1
ATOM 704 C CA . ALA A 1 87 ? 17.282 16.222 -9.257 1.00 90.31 87 ALA A CA 1
ATOM 705 C C . ALA A 1 87 ? 16.218 15.372 -9.964 1.00 90.31 87 ALA A C 1
ATOM 707 O O . ALA A 1 87 ? 16.583 14.486 -10.733 1.00 90.31 87 ALA A O 1
ATOM 708 N N . ALA A 1 88 ? 14.927 15.615 -9.720 1.00 88.19 88 ALA A N 1
ATOM 709 C CA . ALA A 1 88 ? 13.839 14.959 -10.441 1.00 88.19 88 ALA A CA 1
ATOM 710 C C . ALA A 1 88 ? 13.842 15.382 -11.914 1.00 88.19 88 ALA A C 1
ATOM 712 O O . ALA A 1 88 ? 13.910 14.523 -12.782 1.00 88.19 88 ALA A O 1
ATOM 713 N N . PHE A 1 89 ? 13.916 16.688 -12.182 1.00 86.94 89 PHE A N 1
ATOM 714 C CA . PHE A 1 89 ? 13.915 17.245 -13.535 1.00 86.94 89 PHE A CA 1
ATOM 715 C C . PHE A 1 89 ? 15.099 16.774 -14.395 1.00 86.94 89 PHE A C 1
ATOM 717 O O . PHE A 1 89 ? 14.949 16.542 -15.589 1.00 86.94 89 PHE A O 1
ATOM 724 N N . ARG A 1 90 ? 16.289 16.617 -13.800 1.00 85.88 90 ARG A N 1
ATOM 725 C CA . ARG A 1 90 ? 17.484 16.110 -14.501 1.00 85.88 90 ARG A CA 1
ATOM 726 C C . ARG A 1 90 ? 17.529 14.587 -14.630 1.00 85.88 90 ARG A C 1
ATOM 728 O O . ARG A 1 90 ? 18.418 14.069 -15.303 1.00 85.88 90 ARG A O 1
ATOM 735 N N . THR A 1 91 ? 16.640 13.862 -13.956 1.00 81.12 91 THR A N 1
ATOM 736 C CA . THR A 1 91 ? 16.559 12.408 -14.091 1.00 81.12 91 THR A CA 1
ATOM 737 C C . THR A 1 91 ? 15.652 12.094 -15.274 1.00 81.12 91 THR A C 1
ATOM 739 O O . THR A 1 91 ? 14.462 12.370 -15.205 1.00 81.12 91 THR A O 1
ATOM 742 N N . ASP A 1 92 ? 16.193 11.487 -16.335 1.00 68.12 92 ASP A N 1
ATOM 743 C CA . ASP A 1 92 ? 15.385 10.995 -17.460 1.00 68.12 92 ASP A CA 1
ATOM 744 C C . ASP A 1 92 ? 14.265 10.070 -16.933 1.00 68.12 92 ASP A C 1
ATOM 746 O O . ASP A 1 92 ? 14.525 8.959 -16.452 1.00 68.12 92 ASP A O 1
ATOM 750 N N . GLU A 1 93 ? 13.014 10.535 -17.014 1.00 63.75 93 GLU A N 1
ATOM 751 C CA . GLU A 1 93 ? 11.824 9.765 -16.621 1.00 63.75 93 GLU A CA 1
ATOM 752 C C . GLU A 1 93 ? 11.528 8.639 -17.622 1.00 63.75 93 GLU A C 1
ATOM 754 O O . GLU A 1 93 ? 10.990 7.588 -17.267 1.00 63.75 93 GLU A O 1
ATOM 759 N N . ILE A 1 94 ? 11.920 8.850 -18.882 1.00 63.00 94 ILE A N 1
ATOM 760 C CA . ILE A 1 94 ? 11.641 7.960 -20.005 1.00 63.00 94 ILE A CA 1
ATOM 761 C C . ILE A 1 94 ? 12.773 6.939 -20.132 1.00 63.00 94 ILE A C 1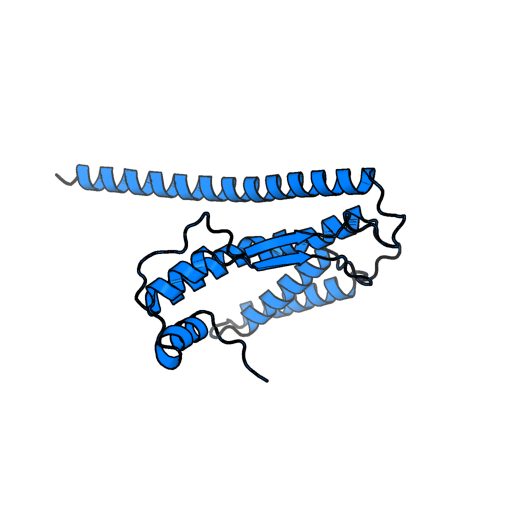
ATOM 763 O O . ILE A 1 94 ? 13.938 7.279 -20.353 1.00 63.00 94 ILE A O 1
ATOM 767 N N . GLN A 1 95 ? 12.434 5.654 -20.023 1.00 60.81 95 GLN A N 1
ATOM 768 C CA . GLN A 1 95 ? 13.381 4.590 -20.348 1.00 60.81 95 GLN A CA 1
ATOM 769 C C . GLN A 1 95 ? 13.626 4.572 -21.863 1.00 60.81 95 GLN A C 1
ATOM 771 O O . GLN A 1 95 ? 12.689 4.459 -22.646 1.00 60.81 95 GLN A O 1
ATOM 776 N N . ARG A 1 96 ? 14.897 4.668 -22.277 1.00 62.50 96 ARG A N 1
ATOM 777 C CA . ARG A 1 96 ? 15.298 4.636 -23.699 1.00 62.50 96 ARG A CA 1
ATOM 778 C C . ARG A 1 96 ? 15.060 3.273 -24.358 1.00 62.50 96 ARG A C 1
ATOM 780 O O . ARG A 1 96 ? 14.953 3.194 -25.575 1.00 62.50 96 ARG A O 1
ATOM 787 N N . THR A 1 97 ? 14.969 2.216 -23.555 1.00 69.44 97 THR A N 1
ATOM 788 C CA . THR A 1 97 ? 14.626 0.853 -23.970 1.00 69.44 97 THR A CA 1
ATOM 789 C C . THR A 1 97 ? 13.348 0.406 -23.264 1.00 69.44 97 THR A C 1
ATOM 791 O O . THR A 1 97 ? 13.205 0.697 -22.074 1.00 69.44 97 THR A O 1
ATOM 794 N N . PRO A 1 98 ? 12.444 -0.322 -23.944 1.00 73.12 98 PRO A N 1
ATOM 795 C CA . PRO A 1 98 ? 11.273 -0.902 -23.300 1.00 73.12 98 PRO A CA 1
ATOM 796 C C . PRO A 1 98 ? 11.685 -1.789 -22.115 1.00 73.12 98 PRO A C 1
ATOM 798 O O . PRO A 1 98 ? 12.640 -2.559 -22.260 1.00 73.12 98 PRO A O 1
ATOM 801 N N . PRO A 1 99 ? 10.989 -1.714 -20.969 1.00 79.94 99 PRO A N 1
ATOM 802 C CA . PRO A 1 99 ? 11.294 -2.567 -19.831 1.00 79.94 99 PRO A CA 1
ATOM 803 C C . PRO A 1 99 ? 11.058 -4.040 -20.180 1.00 79.94 99 PRO A C 1
ATOM 805 O O . PRO A 1 99 ? 10.192 -4.388 -20.998 1.00 79.94 99 PRO A O 1
ATOM 808 N N . THR A 1 100 ? 11.841 -4.915 -19.552 1.00 86.75 100 THR A N 1
ATOM 809 C CA . THR A 1 100 ? 11.542 -6.350 -19.543 1.00 86.75 100 THR A CA 1
ATOM 810 C C . THR A 1 100 ? 10.341 -6.613 -18.623 1.00 86.75 100 THR A C 1
ATOM 812 O O . THR A 1 100 ? 10.107 -5.833 -17.696 1.00 86.75 100 THR A O 1
ATOM 815 N N . PRO A 1 101 ? 9.581 -7.707 -18.805 1.00 87.62 101 PRO A N 1
ATOM 816 C CA . PRO A 1 101 ? 8.513 -8.058 -17.864 1.00 87.62 101 PRO A CA 1
ATOM 817 C C . PRO A 1 101 ? 9.003 -8.186 -16.409 1.00 87.62 101 PRO A C 1
ATOM 819 O O . PRO A 1 101 ? 8.282 -7.850 -15.469 1.00 87.62 101 PRO A O 1
ATOM 822 N N . GLN A 1 102 ? 10.254 -8.620 -16.202 1.00 88.31 102 GLN A N 1
ATOM 823 C CA . GLN A 1 102 ? 10.881 -8.636 -14.880 1.00 88.31 102 GLN A CA 1
ATOM 824 C C . GLN A 1 102 ? 11.083 -7.220 -14.316 1.00 88.31 102 GLN A C 1
ATOM 826 O O . GLN A 1 102 ? 10.907 -7.013 -13.114 1.00 88.31 102 GLN A O 1
ATOM 831 N N . ASP A 1 103 ? 11.435 -6.240 -15.151 1.00 84.56 103 ASP A N 1
ATOM 832 C CA . ASP A 1 103 ? 11.572 -4.842 -14.725 1.00 84.56 103 ASP A CA 1
ATOM 833 C C . ASP A 1 103 ? 10.223 -4.220 -14.366 1.00 84.56 103 ASP A C 1
ATOM 835 O O . ASP A 1 103 ? 10.136 -3.513 -13.362 1.00 84.56 103 ASP A O 1
ATOM 839 N N . GLU A 1 104 ? 9.164 -4.528 -15.120 1.00 85.19 104 GLU A N 1
ATOM 840 C CA . GLU A 1 104 ? 7.797 -4.102 -14.797 1.00 85.19 104 GLU A CA 1
ATOM 841 C C . GLU A 1 104 ? 7.362 -4.645 -13.432 1.00 85.19 104 GLU A C 1
ATOM 843 O O . GLU A 1 104 ? 6.891 -3.880 -12.589 1.00 85.19 104 GLU A O 1
ATOM 848 N N . MET A 1 105 ? 7.621 -5.929 -13.157 1.00 87.94 105 MET A N 1
ATOM 849 C CA . MET A 1 105 ? 7.360 -6.520 -11.843 1.00 87.94 105 MET A CA 1
ATOM 850 C C . MET A 1 105 ? 8.138 -5.802 -10.730 1.00 87.94 105 MET A C 1
ATOM 852 O O . MET A 1 105 ? 7.563 -5.445 -9.701 1.00 87.94 105 MET A O 1
ATOM 856 N N . ARG A 1 106 ? 9.441 -5.539 -10.916 1.00 85.31 106 ARG A N 1
ATOM 857 C CA . ARG A 1 106 ? 10.246 -4.808 -9.916 1.00 85.31 106 ARG A CA 1
ATOM 858 C C . ARG A 1 106 ? 9.726 -3.390 -9.685 1.00 85.31 106 ARG A C 1
ATOM 860 O O . ARG A 1 106 ? 9.716 -2.924 -8.545 1.00 85.31 106 ARG A O 1
ATOM 867 N N . ALA A 1 107 ? 9.305 -2.705 -10.746 1.00 80.88 107 ALA A N 1
ATOM 868 C CA . ALA A 1 107 ? 8.738 -1.367 -10.660 1.00 80.88 107 ALA A CA 1
ATOM 869 C C . ALA A 1 107 ? 7.400 -1.377 -9.908 1.00 80.88 107 ALA A C 1
ATOM 871 O O . ALA A 1 107 ? 7.231 -0.597 -8.971 1.00 80.88 107 ALA A O 1
ATOM 872 N N . GLY A 1 108 ? 6.495 -2.305 -10.226 1.00 82.81 108 GLY A N 1
ATOM 873 C CA . GLY A 1 108 ? 5.233 -2.479 -9.504 1.00 82.81 108 GLY A CA 1
ATOM 874 C C . GLY A 1 108 ? 5.444 -2.761 -8.014 1.00 82.81 108 GLY A C 1
ATOM 875 O O . GLY A 1 108 ? 4.849 -2.107 -7.157 1.00 82.81 108 GLY A O 1
ATOM 876 N N . MET A 1 109 ? 6.387 -3.646 -7.684 1.00 84.62 109 MET A N 1
ATOM 877 C CA . MET A 1 109 ? 6.735 -3.967 -6.295 1.00 84.62 109 MET A CA 1
ATOM 878 C C . MET A 1 109 ? 7.366 -2.796 -5.527 1.00 84.62 109 MET A C 1
ATOM 880 O O . MET A 1 109 ? 7.321 -2.772 -4.296 1.00 84.62 109 MET A O 1
ATOM 884 N N . SER A 1 110 ? 7.908 -1.782 -6.209 1.00 81.62 110 SER A N 1
ATOM 885 C CA . SER A 1 110 ? 8.416 -0.588 -5.526 1.00 81.62 110 SER A CA 1
ATOM 886 C C . SER A 1 110 ? 7.303 0.193 -4.816 1.00 81.62 110 SER A C 1
ATOM 888 O O . SER A 1 110 ? 7.516 0.674 -3.704 1.00 81.62 110 SER A O 1
ATOM 890 N N . TYR A 1 111 ? 6.083 0.220 -5.366 1.00 79.25 111 TYR A N 1
ATOM 891 C CA . TYR A 1 111 ? 4.929 0.815 -4.684 1.00 79.25 111 TYR A CA 1
ATOM 892 C C . TYR A 1 111 ? 4.572 0.066 -3.397 1.00 79.25 111 TYR A C 1
ATOM 894 O O . TYR A 1 111 ? 4.191 0.706 -2.410 1.00 79.25 111 TYR A O 1
ATOM 902 N N . PHE A 1 112 ? 4.738 -1.263 -3.374 1.00 82.25 112 PHE A N 1
ATOM 903 C CA . PHE A 1 112 ? 4.519 -2.048 -2.161 1.00 82.25 112 PHE A CA 1
ATOM 904 C C . PHE A 1 112 ? 5.462 -1.629 -1.045 1.00 82.25 112 PHE A C 1
ATOM 906 O O . PHE A 1 112 ? 5.006 -1.326 0.055 1.00 82.25 112 PHE A O 1
ATOM 913 N N . HIS A 1 113 ? 6.754 -1.566 -1.358 1.00 81.19 113 HIS A N 1
ATOM 914 C CA . HIS A 1 113 ? 7.788 -1.176 -0.409 1.00 81.19 113 HIS A CA 1
ATOM 915 C C . HIS A 1 113 ? 7.578 0.252 0.119 1.00 81.19 113 HIS A C 1
ATOM 917 O O . HIS A 1 113 ? 7.638 0.488 1.322 1.00 81.19 113 HIS A O 1
ATOM 923 N N . GLU A 1 114 ? 7.321 1.213 -0.771 1.00 78.62 114 GLU A N 1
ATOM 924 C CA . GLU A 1 114 ? 7.276 2.633 -0.399 1.00 78.62 114 GLU A CA 1
ATOM 925 C C . GLU A 1 114 ? 5.941 3.043 0.259 1.00 78.62 114 GLU A C 1
ATOM 927 O O . GLU A 1 114 ? 5.920 3.960 1.080 1.00 78.62 114 GLU A O 1
ATOM 932 N N . THR A 1 115 ? 4.816 2.389 -0.074 1.00 82.56 115 THR A N 1
ATOM 933 C CA . THR A 1 115 ? 3.479 2.859 0.353 1.00 82.56 115 THR A CA 1
ATOM 934 C C . THR A 1 115 ? 2.580 1.783 0.956 1.00 82.56 115 THR A C 1
ATOM 936 O O . THR A 1 115 ? 2.067 1.976 2.061 1.00 82.56 115 THR A O 1
ATOM 939 N N . VAL A 1 116 ? 2.372 0.655 0.271 1.00 90.75 116 VAL A N 1
ATOM 940 C CA . VAL A 1 116 ? 1.359 -0.340 0.673 1.00 90.75 116 VAL A CA 1
ATOM 941 C C . VAL A 1 116 ? 1.737 -1.016 1.988 1.00 90.75 116 VAL A C 1
ATOM 943 O O . VAL A 1 116 ? 0.888 -1.134 2.870 1.00 90.75 116 VAL A O 1
ATOM 946 N N . TRP A 1 117 ? 3.013 -1.381 2.151 1.00 91.75 117 TRP A N 1
ATOM 947 C CA . TRP A 1 117 ? 3.529 -2.096 3.321 1.00 91.75 117 TRP A CA 1
ATOM 948 C C . TRP A 1 117 ? 3.198 -1.390 4.640 1.00 91.75 117 TRP A C 1
ATOM 950 O O . TRP A 1 117 ? 2.697 -2.003 5.578 1.00 91.75 117 TRP A O 1
ATOM 960 N N . LYS A 1 118 ? 3.396 -0.067 4.689 1.00 90.12 118 LYS A N 1
ATOM 961 C CA . LYS A 1 118 ? 3.060 0.768 5.857 1.00 90.12 118 LYS A CA 1
ATOM 962 C C . LYS A 1 118 ? 1.591 1.212 5.856 1.00 90.12 118 LYS A C 1
ATOM 964 O O . LYS A 1 118 ? 1.006 1.452 6.913 1.00 90.12 118 LYS A O 1
ATOM 969 N N . GLY A 1 119 ? 0.988 1.342 4.674 1.00 92.50 119 GLY A N 1
ATOM 970 C CA . GLY A 1 119 ? -0.374 1.836 4.487 1.00 92.50 119 GLY A CA 1
ATOM 971 C C . GLY A 1 119 ? -1.454 0.871 4.974 1.00 92.50 119 GLY A C 1
ATOM 972 O O . GLY A 1 119 ? -2.396 1.312 5.633 1.00 92.50 119 GLY A O 1
ATOM 973 N N . VAL A 1 120 ? -1.311 -0.429 4.700 1.00 94.25 120 VAL A N 1
ATOM 974 C CA . VAL A 1 120 ? -2.320 -1.445 5.053 1.00 94.25 120 VAL A CA 1
ATOM 975 C C . VAL A 1 120 ? -2.502 -1.564 6.572 1.00 94.25 120 VAL A C 1
ATOM 977 O O . VAL A 1 120 ? -3.631 -1.368 7.030 1.00 94.25 120 VAL A O 1
ATOM 980 N N . PRO A 1 121 ? -1.448 -1.753 7.395 1.00 94.00 121 PRO A N 1
ATOM 981 C CA . PRO A 1 121 ? -1.614 -1.794 8.849 1.00 94.00 121 PRO A CA 1
ATOM 982 C C . PRO A 1 121 ? -2.189 -0.488 9.413 1.00 94.00 121 PRO A C 1
ATOM 984 O O . PRO A 1 121 ? -3.022 -0.513 10.318 1.00 94.00 121 PRO A O 1
ATOM 987 N N . LYS A 1 122 ? -1.796 0.671 8.861 1.00 93.94 122 LYS A N 1
ATOM 988 C CA . LYS A 1 122 ? -2.336 1.979 9.268 1.00 93.94 122 LYS A CA 1
ATOM 989 C C . LYS A 1 122 ? -3.829 2.105 8.957 1.00 93.94 122 LYS A C 1
ATOM 991 O O . LYS A 1 122 ? -4.575 2.663 9.761 1.00 93.94 122 LYS A O 1
ATOM 996 N N . PHE A 1 123 ? -4.271 1.592 7.811 1.00 94.12 123 PHE A N 1
ATOM 997 C CA . PHE A 1 123 ? -5.685 1.546 7.455 1.00 94.12 123 PHE A CA 1
ATOM 998 C C . PHE A 1 123 ? -6.472 0.622 8.390 1.00 94.12 123 PHE A C 1
ATOM 1000 O O . PHE A 1 123 ? -7.484 1.063 8.928 1.00 94.12 123 PHE A O 1
ATOM 1007 N N . LEU A 1 124 ? -5.980 -0.594 8.654 1.00 94.31 124 LEU A N 1
ATOM 1008 C CA . LEU A 1 124 ? -6.627 -1.539 9.574 1.00 94.31 124 LEU A CA 1
ATOM 1009 C C . LEU A 1 124 ? -6.761 -0.960 10.990 1.00 94.31 124 LEU A C 1
ATOM 1011 O O . LEU A 1 124 ? -7.835 -1.022 11.579 1.00 94.31 124 LEU A O 1
ATOM 1015 N N . ARG A 1 125 ? -5.736 -0.258 11.494 1.00 94.81 125 ARG A N 1
ATOM 1016 C CA . ARG A 1 125 ? -5.834 0.474 12.773 1.00 94.81 125 ARG A CA 1
ATOM 1017 C C . ARG A 1 125 ? -6.940 1.534 12.766 1.00 94.81 125 ARG A C 1
ATOM 1019 O O . ARG A 1 125 ? -7.592 1.739 13.785 1.00 94.81 125 ARG A O 1
ATOM 1026 N N . ARG A 1 126 ? -7.164 2.215 11.635 1.00 93.88 126 ARG A N 1
ATOM 1027 C CA . ARG A 1 126 ? -8.260 3.189 11.497 1.00 93.88 126 ARG A CA 1
ATOM 1028 C C . ARG A 1 126 ? -9.629 2.509 11.445 1.00 93.88 126 ARG A C 1
ATOM 1030 O O . ARG A 1 126 ? -10.590 3.089 11.942 1.00 93.88 126 ARG A O 1
ATOM 1037 N N . VAL A 1 127 ? -9.716 1.302 10.885 1.00 94.69 127 VAL A N 1
ATOM 1038 C CA . VAL A 1 127 ? -10.927 0.472 10.955 1.00 94.69 127 VAL A CA 1
ATOM 1039 C C . VAL A 1 127 ? -11.219 0.079 12.404 1.00 94.69 127 VAL A C 1
ATOM 1041 O O . VAL A 1 127 ? -12.339 0.298 12.848 1.00 94.69 127 VAL A O 1
ATOM 1044 N N . ASP A 1 128 ? -10.220 -0.368 13.173 1.00 95.44 128 ASP A N 1
ATOM 1045 C CA . ASP A 1 128 ? -10.389 -0.670 14.606 1.00 95.44 128 ASP A CA 1
ATOM 1046 C C . ASP A 1 128 ? -10.916 0.543 15.395 1.00 95.44 128 ASP A C 1
ATOM 1048 O O . ASP A 1 128 ? -11.824 0.423 16.214 1.00 95.44 128 ASP A O 1
ATOM 1052 N N . THR A 1 129 ? -10.369 1.741 15.145 1.00 95.56 129 THR A N 1
ATOM 1053 C CA . THR A 1 129 ? -10.864 2.976 15.782 1.00 95.56 129 THR A CA 1
ATOM 1054 C C . THR A 1 129 ? -12.315 3.270 15.397 1.00 95.56 129 THR A C 1
ATOM 1056 O O . THR A 1 129 ? -13.120 3.628 16.253 1.00 95.56 129 THR A O 1
ATOM 1059 N N . ALA A 1 130 ? -12.666 3.093 14.123 1.00 94.94 130 ALA A N 1
ATOM 1060 C CA . ALA A 1 130 ? -14.025 3.311 13.643 1.00 94.94 130 ALA A CA 1
ATOM 1061 C C . ALA A 1 130 ? -15.026 2.301 14.238 1.00 94.94 130 ALA A C 1
ATOM 1063 O O . ALA A 1 130 ? -16.137 2.693 14.588 1.00 94.94 130 ALA A O 1
ATOM 1064 N N . LEU A 1 131 ? -14.623 1.035 14.400 1.00 95.31 131 LEU A N 1
ATOM 1065 C CA . LEU A 1 131 ? -15.407 -0.012 15.066 1.00 95.31 131 LEU A CA 1
ATOM 1066 C C . LEU A 1 131 ? -15.666 0.334 16.538 1.00 95.31 131 LEU A C 1
ATOM 1068 O O . LEU A 1 131 ? -16.808 0.286 16.997 1.00 95.31 131 LEU A O 1
ATOM 1072 N N . LYS A 1 132 ? -14.638 0.804 17.252 1.00 95.75 132 LYS A N 1
ATOM 1073 C CA . LYS A 1 132 ? -14.785 1.266 18.638 1.00 95.75 132 LYS A CA 1
ATOM 1074 C C . LYS A 1 132 ? -15.794 2.405 18.773 1.00 95.75 132 LYS A C 1
ATOM 1076 O O . LYS A 1 132 ? -16.599 2.404 19.701 1.00 95.75 132 LYS A O 1
ATOM 1081 N N . ASN A 1 133 ? -15.806 3.338 17.823 1.00 94.44 133 ASN A N 1
ATOM 1082 C CA . ASN A 1 133 ? -16.731 4.475 17.828 1.00 94.44 133 ASN A CA 1
ATOM 1083 C C . ASN A 1 133 ? -18.200 4.085 17.583 1.00 94.44 133 ASN A C 1
ATOM 1085 O O . ASN A 1 133 ? -19.080 4.893 17.875 1.00 94.44 133 ASN A O 1
ATOM 1089 N N . ILE A 1 134 ? -18.476 2.883 17.063 1.00 94.38 134 ILE A N 1
ATOM 1090 C CA . ILE A 1 134 ? -19.839 2.340 16.923 1.00 94.38 134 ILE A CA 1
ATOM 1091 C C . ILE A 1 134 ? -20.193 1.310 18.010 1.00 94.38 134 ILE A C 1
ATOM 1093 O O . ILE A 1 134 ? -21.249 0.691 17.930 1.00 94.38 134 ILE A O 1
ATOM 1097 N N . GLY A 1 135 ? -19.337 1.133 19.024 1.00 94.06 135 GLY A N 1
ATOM 1098 C CA . GLY A 1 135 ? -19.590 0.260 20.177 1.00 94.06 135 GLY A CA 1
ATOM 1099 C C . GLY A 1 135 ? -18.910 -1.113 20.137 1.00 94.06 135 GLY A C 1
ATOM 1100 O O . GLY A 1 135 ? -19.059 -1.875 21.089 1.00 94.06 135 GLY A O 1
ATOM 1101 N N . ILE A 1 136 ? -18.126 -1.430 19.101 1.00 95.75 136 ILE A N 1
ATOM 1102 C CA . ILE A 1 136 ? -17.376 -2.693 19.014 1.00 95.75 136 ILE A CA 1
ATOM 1103 C C . ILE A 1 136 ? -15.998 -2.521 19.660 1.00 95.75 136 ILE A C 1
ATOM 1105 O O . ILE A 1 136 ? -15.119 -1.856 19.119 1.00 95.75 136 ILE A O 1
ATOM 1109 N N . ASN A 1 137 ? -15.790 -3.134 20.827 1.00 94.19 137 ASN A N 1
ATOM 1110 C CA . ASN A 1 137 ? -14.514 -3.059 21.556 1.00 94.19 137 ASN A CA 1
ATOM 1111 C C . ASN A 1 137 ? -13.452 -4.059 21.062 1.00 94.19 137 ASN A C 1
ATOM 1113 O O . ASN A 1 137 ? -12.315 -4.034 21.537 1.00 94.19 137 ASN A O 1
ATOM 1117 N N . GLU A 1 138 ? -13.808 -4.925 20.117 1.00 94.50 138 GLU A N 1
ATOM 1118 C CA . GLU A 1 138 ? -12.899 -5.876 19.485 1.00 94.50 138 GLU A CA 1
ATOM 1119 C C . GLU A 1 138 ? -12.181 -5.251 18.283 1.00 94.50 138 GLU A C 1
ATOM 1121 O O . GLU A 1 138 ? -12.716 -4.394 17.578 1.00 94.50 138 GLU A O 1
ATOM 1126 N N . ARG A 1 139 ? -10.948 -5.698 18.035 1.00 94.75 139 ARG A N 1
ATOM 1127 C CA . ARG A 1 139 ? -10.223 -5.372 16.801 1.00 94.75 139 ARG A CA 1
ATOM 1128 C C . ARG A 1 139 ? -10.609 -6.344 15.700 1.00 94.75 139 ARG A C 1
ATOM 1130 O O . ARG A 1 139 ? -11.002 -7.477 15.977 1.00 94.75 139 ARG A O 1
ATOM 1137 N N . VAL A 1 140 ? -10.408 -5.935 14.451 1.00 93.56 140 VAL A N 1
ATOM 1138 C CA . VAL A 1 140 ? -10.458 -6.883 13.336 1.00 93.56 140 VAL A CA 1
ATOM 1139 C C . VAL A 1 140 ? -9.405 -7.977 13.585 1.00 93.56 140 VAL A C 1
ATOM 1141 O O . VAL A 1 140 ? -8.253 -7.643 13.886 1.00 93.56 140 VAL A O 1
ATOM 1144 N N . PRO A 1 141 ? -9.760 -9.273 13.485 1.00 94.31 141 PRO A N 1
ATOM 1145 C CA . PRO A 1 141 ? -8.798 -10.356 13.642 1.00 94.31 141 PRO A CA 1
ATOM 1146 C C . PRO A 1 141 ? -7.600 -10.167 12.708 1.00 94.31 141 PRO A C 1
ATOM 1148 O O . PRO A 1 141 ? -7.768 -9.914 11.516 1.00 94.31 141 PRO A O 1
ATOM 1151 N N . TYR A 1 142 ? -6.379 -10.309 13.230 1.00 92.38 142 TYR A N 1
ATOM 1152 C CA . TYR A 1 142 ? -5.149 -10.066 12.460 1.00 92.38 142 TYR A CA 1
ATOM 1153 C C . TYR A 1 142 ? -4.970 -11.026 11.270 1.00 92.38 142 TYR A C 1
ATOM 1155 O O . TYR A 1 142 ? -4.165 -10.765 10.381 1.00 92.38 142 TYR A O 1
ATOM 1163 N N . ASN A 1 143 ? -5.696 -12.145 11.269 1.00 92.50 143 ASN A N 1
ATOM 1164 C CA . ASN A 1 143 ? -5.714 -13.152 10.214 1.00 92.50 143 ASN A CA 1
ATOM 1165 C C . ASN A 1 143 ? -6.861 -12.961 9.204 1.00 92.50 143 ASN A C 1
ATOM 1167 O O . ASN A 1 143 ? -6.945 -13.738 8.255 1.00 92.50 143 ASN A O 1
ATOM 1171 N N . ALA A 1 144 ? -7.736 -11.964 9.382 1.00 92.31 144 ALA A N 1
ATOM 1172 C CA . ALA A 1 144 ? -8.798 -11.666 8.427 1.00 92.31 144 ALA A CA 1
ATOM 1173 C C . ALA A 1 144 ? -8.204 -11.013 7.161 1.00 92.31 144 ALA A C 1
ATOM 1175 O O . ALA A 1 144 ? -7.580 -9.949 7.255 1.00 92.31 144 ALA A O 1
ATOM 1176 N N . PRO A 1 145 ? -8.391 -11.598 5.962 1.00 91.94 145 PRO A N 1
ATOM 1177 C CA . PRO A 1 145 ? -7.800 -11.094 4.726 1.00 91.94 145 PRO A CA 1
ATOM 1178 C C . PRO A 1 145 ? -8.641 -9.954 4.129 1.00 91.94 145 PRO A C 1
ATOM 1180 O O . PRO A 1 145 ? -9.154 -10.060 3.016 1.00 91.94 145 PRO A O 1
ATOM 1183 N N . LEU A 1 146 ? -8.798 -8.852 4.869 1.00 94.31 146 LEU A N 1
ATOM 1184 C CA . LEU A 1 146 ? -9.659 -7.737 4.454 1.00 94.31 146 LEU A CA 1
ATOM 1185 C C . LEU A 1 146 ? -9.178 -7.081 3.152 1.00 94.31 146 LEU A C 1
ATOM 1187 O O . LEU A 1 146 ? -9.983 -6.658 2.321 1.00 94.31 146 LEU A O 1
ATOM 1191 N N . ILE A 1 147 ? -7.858 -6.998 2.981 1.00 95.50 147 ILE A N 1
ATOM 1192 C CA . ILE A 1 147 ? -7.208 -6.460 1.787 1.00 95.50 147 ILE A CA 1
ATOM 1193 C C . ILE A 1 147 ? -6.167 -7.469 1.321 1.00 95.50 147 ILE A C 1
ATOM 1195 O O . ILE A 1 147 ? -5.259 -7.828 2.072 1.00 95.50 147 ILE A O 1
ATOM 1199 N N . GLN A 1 148 ? -6.294 -7.885 0.070 1.00 95.31 148 GLN A N 1
ATOM 1200 C CA . GLN A 1 148 ? -5.324 -8.704 -0.634 1.00 95.31 148 GLN A CA 1
ATOM 1201 C C . GLN A 1 148 ? -4.818 -7.959 -1.861 1.00 95.31 148 GLN A C 1
ATOM 1203 O O . GLN A 1 148 ? -5.424 -6.989 -2.326 1.00 95.31 148 GLN A O 1
ATOM 1208 N N . PHE A 1 149 ? -3.660 -8.395 -2.341 1.00 94.88 149 PHE A N 1
ATOM 1209 C CA . PHE A 1 149 ? -3.102 -7.868 -3.564 1.00 94.88 149 PHE A CA 1
ATOM 1210 C C . PHE A 1 149 ? -2.628 -8.996 -4.456 1.00 94.88 149 PHE A C 1
ATO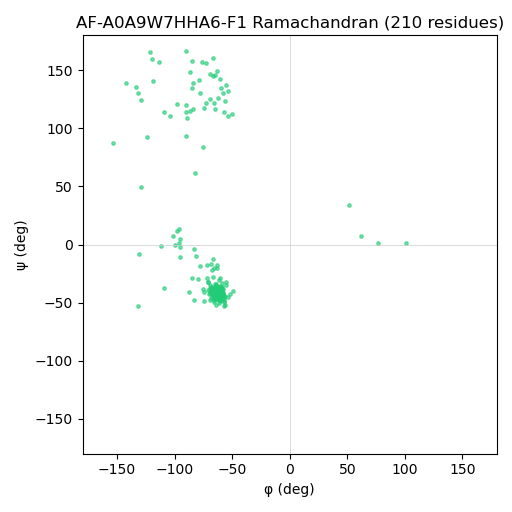M 1212 O O . PHE A 1 149 ? -1.910 -9.898 -4.020 1.00 94.88 149 PHE A O 1
ATOM 1219 N N . SER A 1 150 ? -2.965 -8.844 -5.723 1.00 94.56 150 SER A N 1
ATOM 1220 C CA . SER A 1 150 ? -2.610 -9.738 -6.809 1.00 94.56 150 SER A CA 1
ATOM 1221 C C . SER A 1 150 ? -1.826 -8.962 -7.868 1.00 94.56 150 SER A C 1
ATOM 1223 O O . SER A 1 150 ? -1.776 -7.731 -7.855 1.00 94.56 150 SER A O 1
ATOM 1225 N N . SER A 1 151 ? -1.174 -9.663 -8.792 1.00 92.69 151 SER A N 1
ATOM 1226 C CA . SER A 1 151 ? -0.400 -9.031 -9.864 1.00 92.69 151 SER A CA 1
ATOM 1227 C C . SER A 1 151 ? -0.545 -9.800 -11.168 1.00 92.69 151 SER A C 1
ATOM 1229 O O . SER A 1 151 ? -0.490 -11.028 -11.177 1.00 92.69 151 SER A O 1
ATOM 1231 N N . TRP A 1 152 ? -0.688 -9.066 -12.269 1.00 93.69 152 TRP A N 1
ATOM 1232 C CA . TRP A 1 152 ? -0.615 -9.597 -13.633 1.00 93.69 152 TRP A CA 1
ATOM 1233 C C . TRP A 1 152 ? 0.779 -9.453 -14.257 1.00 93.69 152 TRP A C 1
ATOM 1235 O O . TRP A 1 152 ? 1.056 -10.050 -15.295 1.00 93.69 152 TRP A O 1
ATOM 1245 N N . MET A 1 153 ? 1.690 -8.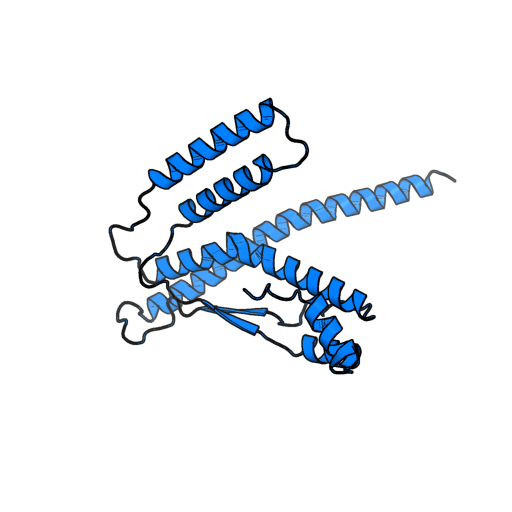701 -13.632 1.00 91.25 153 MET A N 1
ATOM 1246 C CA . MET A 1 153 ? 3.034 -8.463 -14.171 1.00 91.25 153 MET A CA 1
ATOM 1247 C C . MET A 1 153 ? 3.840 -9.769 -14.230 1.00 91.25 153 MET A C 1
ATOM 1249 O O . MET A 1 153 ? 4.113 -10.389 -13.204 1.00 91.25 153 MET A O 1
ATOM 1253 N N . GLY A 1 154 ? 4.202 -10.191 -15.445 1.00 90.19 154 GLY A N 1
ATOM 1254 C CA . GLY A 1 154 ? 4.883 -11.464 -15.717 1.00 90.19 154 GLY A CA 1
ATOM 1255 C C . GLY A 1 154 ? 3.984 -12.710 -15.665 1.00 90.19 154 GLY A C 1
ATOM 1256 O O . GLY A 1 154 ? 4.480 -13.820 -15.870 1.00 90.19 154 GLY A O 1
ATOM 1257 N N . GLY A 1 155 ? 2.682 -12.541 -15.414 1.00 90.75 155 GLY A N 1
ATOM 1258 C CA . GLY A 1 155 ? 1.674 -13.605 -15.454 1.00 90.75 155 GLY A CA 1
ATOM 1259 C C . GLY A 1 155 ? 0.721 -13.488 -16.643 1.00 90.75 155 GLY A C 1
ATOM 1260 O O . GLY A 1 155 ? 0.369 -14.505 -17.233 1.00 90.75 155 GLY A O 1
ATOM 1261 N N . ASP A 1 156 ? 0.338 -12.267 -17.021 1.00 91.81 156 ASP A N 1
ATOM 1262 C CA . ASP A 1 156 ? -0.505 -12.013 -18.188 1.00 91.81 156 ASP A CA 1
ATOM 1263 C C . ASP A 1 156 ? 0.299 -12.184 -19.485 1.00 91.81 156 ASP A C 1
ATOM 1265 O O . ASP A 1 156 ? 1.297 -11.499 -19.724 1.00 91.81 156 ASP A O 1
ATOM 1269 N N . ARG A 1 157 ? -0.119 -13.156 -20.297 1.00 92.00 157 ARG A N 1
ATOM 1270 C CA . ARG A 1 157 ? 0.535 -13.550 -21.554 1.00 92.00 157 ARG A CA 1
ATOM 1271 C C . ARG A 1 157 ? -0.321 -13.213 -22.769 1.00 92.00 157 ARG A C 1
ATOM 1273 O O . ARG A 1 157 ? 0.101 -13.500 -23.891 1.00 92.00 157 ARG A O 1
ATOM 1280 N N . ASP A 1 158 ? -1.513 -12.658 -22.560 1.00 90.19 158 ASP A N 1
ATOM 1281 C CA . ASP A 1 158 ? -2.437 -12.381 -23.649 1.00 90.19 158 ASP A CA 1
ATOM 1282 C C . ASP A 1 158 ? -1.853 -11.298 -24.568 1.00 90.19 158 ASP A C 1
ATOM 1284 O O . ASP A 1 158 ? -1.451 -10.221 -24.130 1.00 90.19 158 ASP A O 1
ATOM 1288 N N . GLY A 1 159 ? -1.687 -11.629 -25.849 1.00 86.62 159 GLY A N 1
ATOM 1289 C CA . GLY A 1 159 ? -1.080 -10.738 -26.842 1.00 86.62 159 GLY A CA 1
ATOM 1290 C C . GLY A 1 159 ? 0.385 -10.328 -26.595 1.00 86.62 159 GLY A C 1
ATOM 1291 O O . GLY A 1 159 ? 0.897 -9.491 -27.339 1.00 86.62 159 GLY A O 1
ATOM 1292 N N . ASN A 1 160 ? 1.090 -10.896 -25.603 1.00 87.25 160 ASN A N 1
ATOM 1293 C CA . ASN A 1 160 ? 2.451 -10.482 -25.240 1.00 87.25 160 ASN A CA 1
ATOM 1294 C C . ASN A 1 160 ? 3.462 -11.650 -25.273 1.00 87.25 160 ASN A C 1
ATOM 1296 O O . ASN A 1 160 ? 3.693 -12.308 -24.254 1.00 87.25 160 ASN A O 1
ATOM 1300 N N . PRO A 1 161 ? 4.158 -11.881 -26.408 1.00 90.31 161 PRO A N 1
ATOM 1301 C CA . PRO A 1 161 ? 5.107 -12.991 -26.545 1.00 90.31 161 PRO A CA 1
ATOM 1302 C C . PRO A 1 161 ? 6.351 -12.846 -25.655 1.00 90.31 161 PRO A C 1
ATOM 1304 O O . PRO A 1 161 ? 7.096 -13.809 -25.487 1.00 90.31 161 PRO A O 1
ATOM 1307 N N . ARG A 1 162 ? 6.584 -11.663 -25.067 1.00 89.31 162 ARG A N 1
ATOM 1308 C CA . ARG A 1 162 ? 7.711 -11.423 -24.154 1.00 89.31 162 ARG A CA 1
ATOM 1309 C C . ARG A 1 162 ? 7.523 -12.108 -22.800 1.00 89.31 162 ARG A C 1
ATOM 1311 O O . ARG A 1 162 ? 8.505 -12.284 -22.088 1.00 89.31 162 ARG A O 1
ATOM 1318 N N . VAL A 1 163 ? 6.300 -12.508 -22.437 1.00 92.75 163 VAL A N 1
ATOM 1319 C CA . VAL A 1 163 ? 6.028 -13.242 -21.193 1.00 92.75 163 VAL A CA 1
ATOM 1320 C C . VAL A 1 163 ? 6.135 -14.744 -21.459 1.00 92.75 163 VAL A C 1
ATOM 1322 O O . VAL A 1 163 ? 5.195 -15.408 -21.908 1.00 92.75 163 VAL A O 1
ATOM 1325 N N . THR A 1 164 ? 7.324 -15.291 -21.218 1.00 95.12 164 THR A N 1
ATOM 1326 C CA . THR A 1 164 ? 7.627 -16.725 -21.345 1.00 95.12 164 THR A CA 1
ATOM 1327 C C . THR A 1 164 ? 7.375 -17.465 -20.019 1.00 95.12 164 THR A C 1
ATOM 1329 O O . THR A 1 164 ? 7.251 -16.826 -18.974 1.00 95.12 164 THR A O 1
ATOM 1332 N N . PRO A 1 165 ? 7.326 -18.812 -20.002 1.00 96.75 165 PRO A N 1
ATOM 1333 C CA . PRO A 1 165 ? 7.222 -19.563 -18.747 1.00 96.75 165 PRO A CA 1
ATOM 1334 C C . PRO A 1 165 ? 8.386 -19.293 -17.780 1.00 96.75 165 PRO A C 1
ATOM 1336 O O . PRO A 1 165 ? 8.196 -19.287 -16.565 1.00 96.75 165 PRO A O 1
ATOM 1339 N N . GLU A 1 166 ? 9.583 -19.037 -18.317 1.00 96.75 166 GLU A N 1
ATOM 1340 C CA . GLU A 1 166 ? 10.761 -18.653 -17.535 1.00 96.75 166 GLU A CA 1
ATOM 1341 C C . GLU A 1 166 ? 10.564 -17.288 -16.868 1.00 96.75 166 GLU A C 1
ATOM 1343 O O . GLU A 1 166 ? 10.777 -17.166 -15.666 1.00 96.75 166 GLU A O 1
ATOM 1348 N N . VAL A 1 167 ? 10.025 -16.303 -17.598 1.00 95.31 167 VAL A N 1
ATOM 1349 C CA . VAL A 1 167 ? 9.652 -14.996 -17.035 1.00 95.31 167 VAL A CA 1
ATOM 1350 C C . VAL A 1 167 ? 8.668 -15.154 -15.876 1.00 95.31 167 VAL A C 1
ATOM 1352 O O . VAL A 1 167 ? 8.875 -14.557 -14.821 1.00 95.31 167 VAL A O 1
ATOM 1355 N N . THR A 1 168 ? 7.618 -15.968 -16.035 1.00 96.25 168 THR A N 1
ATOM 1356 C CA . THR A 1 168 ? 6.640 -16.213 -14.961 1.00 96.25 168 THR A CA 1
ATOM 1357 C C . THR A 1 168 ? 7.305 -16.837 -13.730 1.00 96.25 168 THR A C 1
ATOM 1359 O O . THR A 1 168 ? 7.050 -16.418 -12.600 1.00 96.25 168 THR A O 1
ATOM 1362 N N . ARG A 1 169 ? 8.216 -17.798 -13.927 1.00 97.31 169 ARG A N 1
ATOM 1363 C CA . ARG A 1 169 ? 9.001 -18.387 -12.834 1.00 97.31 169 ARG A CA 1
ATOM 1364 C C . ARG A 1 169 ? 9.869 -17.335 -12.135 1.00 97.31 169 ARG A C 1
ATOM 1366 O O . ARG A 1 169 ? 9.889 -17.288 -10.903 1.00 97.31 169 ARG A O 1
ATOM 1373 N N . ASP A 1 170 ? 10.553 -16.492 -12.901 1.00 96.12 170 ASP A N 1
ATOM 1374 C CA . ASP A 1 170 ? 11.433 -15.444 -12.382 1.00 96.12 170 ASP A CA 1
ATOM 1375 C C . ASP A 1 170 ? 10.674 -14.433 -11.528 1.00 96.12 170 ASP A C 1
ATOM 1377 O O . ASP A 1 170 ? 11.104 -14.125 -10.415 1.00 96.12 170 ASP A O 1
ATOM 1381 N N . VAL A 1 171 ? 9.524 -13.936 -11.998 1.00 95.06 171 VAL A N 1
ATOM 1382 C CA . VAL A 1 171 ? 8.737 -12.952 -11.236 1.00 95.06 171 VAL A CA 1
ATOM 1383 C C . VAL A 1 171 ? 8.185 -13.537 -9.937 1.00 95.06 171 VAL A C 1
ATOM 1385 O O . VAL A 1 171 ? 8.167 -12.839 -8.923 1.00 95.06 171 VAL A O 1
ATOM 1388 N N . CYS A 1 172 ? 7.822 -14.825 -9.912 1.00 96.12 172 CYS A N 1
ATOM 1389 C CA . CYS A 1 172 ? 7.432 -15.505 -8.677 1.00 96.12 172 CYS A CA 1
ATOM 1390 C C . CYS A 1 172 ? 8.595 -15.583 -7.675 1.00 96.12 172 CYS A C 1
ATOM 1392 O O . CYS A 1 172 ? 8.401 -15.329 -6.485 1.00 96.12 172 CYS A O 1
ATOM 1394 N N . LEU A 1 173 ? 9.808 -15.911 -8.133 1.00 96.75 173 LEU A N 1
ATOM 1395 C CA . LEU A 1 173 ? 10.998 -15.942 -7.274 1.00 96.75 173 LEU A CA 1
ATOM 1396 C C . LEU A 1 173 ? 11.369 -14.544 -6.766 1.00 96.75 173 LEU A C 1
ATOM 1398 O O . LEU A 1 173 ? 11.644 -14.380 -5.576 1.00 96.75 173 LEU A O 1
ATOM 1402 N N . LEU A 1 174 ? 11.304 -13.531 -7.633 1.00 93.62 174 LEU A N 1
ATOM 1403 C CA . LEU A 1 174 ? 11.521 -12.132 -7.265 1.00 93.62 174 LEU A CA 1
ATOM 1404 C C . LEU A 1 174 ? 10.518 -11.668 -6.202 1.00 93.62 174 LEU A C 1
ATOM 1406 O O . LEU A 1 174 ? 10.929 -11.048 -5.222 1.00 93.62 174 LEU A O 1
ATOM 1410 N N . ALA A 1 175 ? 9.234 -12.012 -6.339 1.00 94.00 175 ALA A N 1
ATOM 1411 C CA . ALA A 1 175 ? 8.210 -11.676 -5.350 1.00 94.00 175 ALA A CA 1
ATOM 1412 C C . ALA A 1 175 ? 8.517 -12.294 -3.976 1.00 94.00 175 ALA A C 1
ATOM 1414 O O . ALA A 1 175 ? 8.446 -11.606 -2.957 1.00 94.00 175 ALA A O 1
ATOM 1415 N N . ARG A 1 176 ? 8.927 -13.572 -3.943 1.00 96.31 176 ARG A N 1
ATOM 1416 C CA . ARG A 1 176 ? 9.321 -14.261 -2.699 1.00 96.31 176 ARG A CA 1
ATOM 1417 C C . ARG A 1 176 ? 10.541 -13.615 -2.050 1.00 96.31 176 ARG A C 1
ATOM 1419 O O . ARG A 1 176 ? 10.544 -13.409 -0.840 1.00 96.31 176 ARG A O 1
ATOM 1426 N N . MET A 1 177 ? 11.554 -13.272 -2.845 1.00 95.62 177 MET A N 1
ATOM 1427 C CA . MET A 1 177 ? 12.757 -12.594 -2.359 1.00 95.62 177 MET A CA 1
ATOM 1428 C C . MET A 1 177 ? 12.427 -11.211 -1.781 1.00 95.62 177 MET A C 1
ATOM 1430 O O . MET A 1 177 ? 12.888 -10.860 -0.699 1.00 95.62 177 MET A O 1
ATOM 1434 N N . MET A 1 178 ? 11.589 -10.432 -2.468 1.00 91.75 178 MET A N 1
ATOM 1435 C CA . MET A 1 178 ? 11.157 -9.116 -1.994 1.00 91.75 178 MET A CA 1
ATOM 1436 C C . MET A 1 178 ? 10.346 -9.202 -0.700 1.00 91.75 178 MET A C 1
ATOM 1438 O O . MET A 1 178 ? 10.581 -8.410 0.210 1.00 91.75 178 MET A O 1
ATOM 1442 N N . ALA A 1 179 ? 9.438 -10.176 -0.590 1.00 94.19 179 ALA A N 1
ATOM 1443 C CA . ALA A 1 179 ? 8.699 -10.424 0.642 1.00 94.19 179 ALA A CA 1
ATOM 1444 C C . ALA A 1 179 ? 9.649 -10.768 1.800 1.00 94.19 179 ALA A C 1
ATOM 1446 O O . ALA A 1 179 ? 9.545 -10.170 2.867 1.00 94.19 179 ALA A O 1
ATOM 1447 N N . ALA A 1 180 ? 10.613 -11.668 1.576 1.00 96.62 180 ALA A N 1
ATOM 1448 C CA . ALA A 1 180 ? 11.608 -12.025 2.585 1.00 96.62 180 ALA A CA 1
ATOM 1449 C C . ALA A 1 180 ? 12.407 -10.802 3.067 1.00 96.62 180 ALA A C 1
ATOM 1451 O O . ALA A 1 180 ? 12.556 -10.620 4.270 1.00 96.62 180 ALA A O 1
ATOM 1452 N N . ASN A 1 181 ? 12.840 -9.925 2.156 1.00 93.50 181 ASN A N 1
ATOM 1453 C CA . ASN A 1 181 ? 13.566 -8.702 2.514 1.00 93.50 181 ASN A CA 1
ATOM 1454 C C . ASN A 1 181 ? 12.714 -7.721 3.339 1.00 93.50 181 ASN A C 1
ATOM 1456 O O . ASN A 1 181 ? 13.215 -7.127 4.291 1.00 93.50 181 ASN A O 1
ATOM 1460 N N . LEU A 1 182 ? 11.429 -7.560 2.996 1.00 92.25 182 LEU A N 1
ATOM 1461 C CA . LEU A 1 182 ? 10.501 -6.711 3.754 1.00 92.25 182 LEU A CA 1
ATOM 1462 C C . LEU A 1 182 ? 10.284 -7.241 5.175 1.00 92.25 182 LEU A C 1
ATOM 1464 O O . LEU A 1 182 ? 10.348 -6.475 6.135 1.00 92.25 182 LEU A O 1
ATOM 1468 N N . TYR A 1 183 ? 10.064 -8.551 5.315 1.00 95.00 183 TYR A N 1
ATOM 1469 C CA . TYR A 1 183 ? 9.923 -9.175 6.628 1.00 95.00 183 TYR A CA 1
ATOM 1470 C C . TYR A 1 183 ? 11.213 -9.100 7.439 1.00 95.00 183 TYR A C 1
ATOM 1472 O O . TYR A 1 183 ? 11.149 -8.782 8.620 1.00 95.00 183 TYR A O 1
ATOM 1480 N N . TYR A 1 184 ? 12.366 -9.348 6.816 1.00 95.44 184 TYR A N 1
ATOM 1481 C CA . TYR A 1 184 ? 13.667 -9.289 7.476 1.00 95.44 184 TYR A CA 1
ATOM 1482 C C . TYR A 1 184 ? 13.903 -7.919 8.126 1.00 95.44 184 TYR A C 1
ATOM 1484 O O . TYR A 1 184 ? 14.118 -7.849 9.332 1.00 95.44 184 TYR A O 1
ATOM 1492 N N . SER A 1 185 ? 13.737 -6.833 7.361 1.00 91.88 185 SER A N 1
ATOM 1493 C CA . SER A 1 185 ? 13.877 -5.468 7.888 1.00 91.88 185 SER A CA 1
ATOM 1494 C C . SER A 1 185 ? 12.885 -5.177 9.020 1.00 91.88 185 SER A C 1
ATOM 1496 O O . SER A 1 185 ? 13.249 -4.550 10.008 1.00 91.88 185 SER A O 1
ATOM 1498 N N . GLN A 1 186 ? 11.640 -5.652 8.911 1.00 93.31 186 GLN A N 1
ATOM 1499 C CA . GLN A 1 186 ? 10.628 -5.414 9.942 1.00 93.31 186 GLN A CA 1
ATOM 1500 C C . GLN A 1 186 ? 10.893 -6.202 11.235 1.00 93.31 186 GLN A C 1
ATOM 1502 O O . GLN A 1 186 ? 10.538 -5.737 12.318 1.00 93.31 186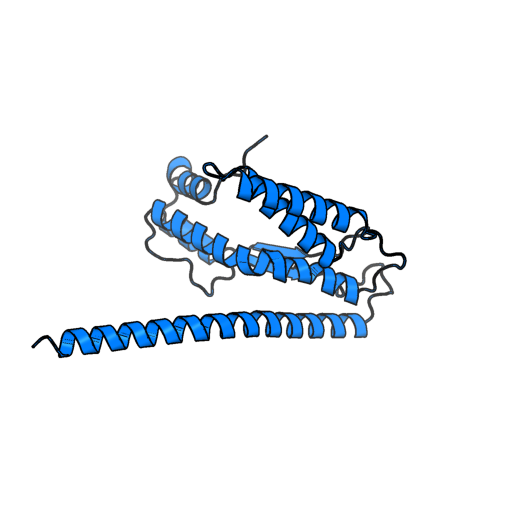 GLN A O 1
ATOM 1507 N N . ILE A 1 187 ? 11.476 -7.399 11.123 1.00 94.81 187 ILE A N 1
ATOM 1508 C CA . ILE A 1 187 ? 11.870 -8.226 12.267 1.00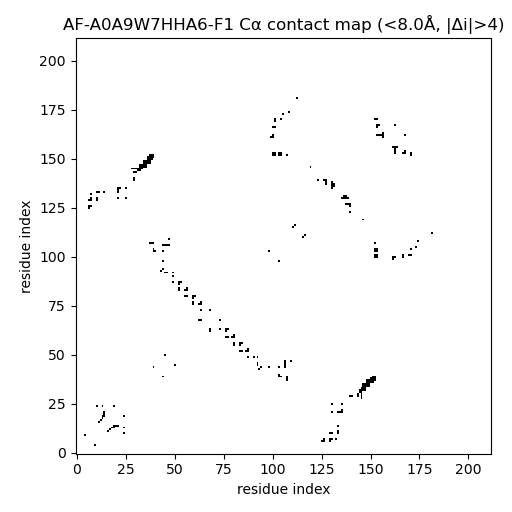 94.81 187 ILE A CA 1
ATOM 1509 C C . ILE A 1 187 ? 13.045 -7.582 13.000 1.00 94.81 187 ILE A C 1
ATOM 1511 O O . ILE A 1 187 ? 13.017 -7.550 14.226 1.00 94.81 187 ILE A O 1
ATOM 1515 N N . GLU A 1 188 ? 14.031 -7.037 12.282 1.00 93.06 188 GLU A N 1
ATOM 1516 C CA . GLU A 1 188 ? 15.137 -6.297 12.904 1.00 93.06 188 GLU A CA 1
ATOM 1517 C C . GLU A 1 188 ? 14.616 -5.129 13.752 1.00 93.06 188 GLU A C 1
ATOM 1519 O O . GLU A 1 188 ? 14.948 -5.046 14.935 1.00 93.06 188 GLU A O 1
ATOM 1524 N N . ASP A 1 189 ? 13.723 -4.298 13.203 1.00 90.81 189 ASP A N 1
ATOM 1525 C CA . ASP A 1 189 ? 13.093 -3.199 13.950 1.00 90.81 189 ASP A CA 1
ATOM 1526 C C . ASP A 1 189 ? 12.354 -3.711 15.202 1.00 90.81 189 ASP A C 1
ATOM 1528 O O . ASP A 1 189 ? 12.503 -3.173 16.303 1.00 90.81 189 ASP A O 1
ATOM 1532 N N . LEU A 1 190 ? 11.588 -4.800 15.059 1.00 92.31 190 LEU A N 1
ATOM 1533 C CA . LEU A 1 190 ? 10.832 -5.391 16.164 1.00 92.31 190 LEU A CA 1
ATOM 1534 C C . LEU A 1 190 ? 11.746 -5.951 17.262 1.00 92.31 190 LEU A C 1
ATOM 1536 O O . LEU A 1 190 ? 11.421 -5.840 18.444 1.00 92.31 190 LEU A O 1
ATOM 1540 N N . MET A 1 191 ? 12.887 -6.544 16.901 1.00 90.94 191 MET A N 1
ATOM 1541 C CA . MET A 1 191 ? 13.864 -7.048 17.869 1.00 90.94 191 MET A CA 1
ATOM 1542 C C . MET A 1 191 ? 14.382 -5.924 18.770 1.00 90.94 191 MET A C 1
ATOM 1544 O O . MET A 1 191 ? 14.460 -6.113 19.986 1.00 90.94 191 MET A O 1
ATOM 1548 N N . PHE A 1 192 ? 14.677 -4.750 18.203 1.00 87.75 192 PHE A N 1
ATOM 1549 C CA . PHE A 1 192 ? 15.093 -3.582 18.982 1.00 87.75 192 PHE A CA 1
ATOM 1550 C C . PHE A 1 192 ? 13.994 -3.107 19.943 1.00 87.75 192 PHE A C 1
ATOM 1552 O O . PHE A 1 192 ? 14.266 -2.871 21.124 1.00 87.75 192 PHE A O 1
ATOM 1559 N N . GLU A 1 193 ? 12.748 -3.008 19.473 1.00 86.50 193 GLU A N 1
ATOM 1560 C CA . GLU A 1 193 ? 11.619 -2.568 20.303 1.00 86.50 193 GLU A CA 1
ATOM 1561 C C . GLU A 1 193 ? 11.321 -3.546 21.450 1.00 86.50 193 GLU A C 1
ATOM 1563 O O . GLU A 1 193 ? 11.181 -3.134 22.605 1.00 86.50 193 GLU A O 1
ATOM 1568 N N . VAL A 1 194 ? 11.265 -4.851 21.167 1.00 85.06 194 VAL A N 1
ATOM 1569 C CA . VAL A 1 194 ? 10.958 -5.879 22.175 1.00 85.06 194 VAL A CA 1
ATOM 1570 C C . VAL A 1 194 ? 12.054 -5.956 23.235 1.00 85.06 194 VAL A C 1
ATOM 1572 O O . VAL A 1 194 ? 11.746 -6.069 24.423 1.00 85.06 194 VAL A O 1
ATOM 1575 N N . PHE A 1 195 ? 13.324 -5.842 22.841 1.00 78.25 195 PHE A N 1
ATOM 1576 C CA . PHE A 1 195 ? 14.433 -5.832 23.792 1.00 78.25 195 PHE A CA 1
ATOM 1577 C C . PHE A 1 195 ? 14.370 -4.614 24.727 1.00 78.25 195 PHE A C 1
ATOM 1579 O O . PHE A 1 195 ? 14.557 -4.747 25.939 1.00 78.25 195 PHE A O 1
ATOM 1586 N N . SER A 1 196 ? 14.029 -3.439 24.187 1.00 75.00 196 SER A N 1
ATOM 1587 C CA . SER A 1 196 ? 13.817 -2.222 24.980 1.00 75.00 196 SER A CA 1
ATOM 1588 C C . SER A 1 196 ? 12.674 -2.387 25.993 1.00 75.00 196 SER A C 1
ATOM 1590 O O . SER A 1 196 ? 12.834 -2.060 27.172 1.00 75.00 196 SER A O 1
ATOM 1592 N N . LEU A 1 197 ? 11.546 -2.968 25.570 1.00 73.81 197 LEU A N 1
ATOM 1593 C CA . LEU A 1 197 ? 10.401 -3.236 26.445 1.00 73.81 197 LEU A CA 1
ATOM 1594 C C . LEU A 1 197 ? 10.730 -4.248 27.548 1.00 73.81 197 LEU A C 1
ATOM 1596 O O . LEU A 1 197 ? 10.331 -4.040 28.695 1.00 73.81 197 LEU A O 1
ATOM 1600 N N . TYR A 1 198 ? 11.481 -5.306 27.229 1.00 73.00 198 TYR A N 1
ATOM 1601 C CA . TYR A 1 198 ? 11.917 -6.297 28.213 1.00 73.00 198 TYR A CA 1
ATOM 1602 C C . TYR A 1 198 ? 12.793 -5.654 29.297 1.00 73.00 198 TYR A C 1
ATOM 1604 O O . TYR A 1 198 ? 12.562 -5.859 30.487 1.00 73.00 198 TYR A O 1
ATOM 1612 N N . HIS A 1 199 ? 13.745 -4.801 28.907 1.00 67.06 199 HIS A N 1
ATOM 1613 C CA . HIS A 1 199 ? 14.605 -4.092 29.857 1.00 67.06 199 HIS A CA 1
ATOM 1614 C C . HIS A 1 199 ? 13.826 -3.095 30.736 1.00 67.06 199 HIS A C 1
ATOM 1616 O O . HIS A 1 199 ? 14.072 -2.978 31.941 1.00 67.06 199 HIS A O 1
ATOM 1622 N N . LEU A 1 200 ? 12.832 -2.407 30.168 1.00 66.06 200 LEU A N 1
ATOM 1623 C CA . LEU A 1 200 ? 11.965 -1.499 30.921 1.00 66.06 200 LEU A CA 1
ATOM 1624 C C . LEU A 1 200 ? 11.069 -2.250 31.922 1.00 66.06 200 LEU A C 1
ATOM 1626 O O . LEU A 1 200 ? 10.872 -1.786 33.044 1.00 66.06 200 LEU A O 1
ATOM 1630 N N . ALA A 1 201 ? 10.535 -3.410 31.535 1.00 70.31 201 ALA A N 1
ATOM 1631 C CA . ALA A 1 201 ? 9.726 -4.244 32.419 1.00 70.31 201 ALA A CA 1
ATOM 1632 C C . ALA A 1 201 ? 10.557 -4.772 33.600 1.00 70.31 201 ALA A C 1
ATOM 1634 O O . ALA A 1 201 ? 10.147 -4.625 34.750 1.00 70.31 201 ALA A O 1
ATOM 1635 N N . HIS A 1 202 ? 11.760 -5.283 33.326 1.00 66.25 202 HIS A N 1
ATOM 1636 C CA . HIS A 1 202 ? 12.646 -5.837 34.352 1.00 66.25 202 HIS A CA 1
ATOM 1637 C C . HIS A 1 202 ? 13.205 -4.771 35.306 1.00 66.25 202 HIS A C 1
ATOM 1639 O O . HIS A 1 202 ? 13.314 -5.001 36.508 1.00 66.25 202 HIS A O 1
ATOM 1645 N N . SER A 1 203 ? 13.523 -3.574 34.803 1.00 65.81 203 SER A N 1
ATOM 1646 C CA . SER A 1 203 ? 13.960 -2.466 35.662 1.00 65.81 203 SER A CA 1
ATOM 1647 C C . SER A 1 203 ? 12.839 -1.999 36.595 1.00 65.81 203 SER A C 1
ATOM 1649 O O . SER A 1 203 ? 13.082 -1.853 37.789 1.00 65.81 203 SER A O 1
ATOM 1651 N N . LYS A 1 204 ? 11.597 -1.845 36.109 1.00 63.03 204 LYS A N 1
ATOM 1652 C CA . LYS A 1 204 ? 10.439 -1.531 36.970 1.00 63.03 204 LYS A CA 1
ATOM 1653 C C . LYS A 1 204 ? 10.207 -2.579 38.058 1.00 63.03 204 LYS A C 1
ATOM 1655 O O . LYS A 1 204 ? 9.907 -2.208 39.187 1.00 63.03 204 LYS A O 1
ATOM 1660 N N . GLU A 1 205 ? 10.365 -3.857 37.735 1.00 64.88 205 GLU A N 1
ATOM 1661 C CA . GLU A 1 205 ? 10.212 -4.959 38.689 1.00 64.88 205 GLU A CA 1
ATOM 1662 C C . GLU A 1 205 ? 11.293 -4.918 39.789 1.00 64.88 205 GLU A C 1
ATOM 1664 O O . GLU A 1 205 ? 10.981 -5.043 40.971 1.00 64.88 205 GLU A O 1
ATOM 1669 N N . LEU A 1 206 ? 12.546 -4.612 39.432 1.00 62.84 206 LEU A N 1
ATOM 1670 C CA . LEU A 1 206 ? 13.642 -4.397 40.389 1.00 62.84 206 LEU A CA 1
ATOM 1671 C C . LEU A 1 206 ? 13.457 -3.140 41.256 1.00 62.84 206 LEU A C 1
ATOM 1673 O O . LEU A 1 206 ? 13.800 -3.162 42.436 1.00 62.84 206 LEU A O 1
ATOM 1677 N N . TYR A 1 207 ? 12.912 -2.051 40.703 1.00 61.28 207 TYR A N 1
ATOM 1678 C CA . TYR A 1 207 ? 12.595 -0.842 41.476 1.00 61.28 207 TYR A CA 1
ATOM 1679 C C . TYR A 1 207 ? 11.467 -1.080 42.486 1.00 61.28 207 TYR A C 1
ATOM 1681 O O . TYR A 1 207 ? 11.566 -0.611 43.616 1.00 61.28 207 TYR A O 1
ATOM 1689 N N . LEU A 1 208 ? 10.420 -1.818 42.106 1.00 66.19 208 LEU A N 1
ATOM 1690 C CA . LEU A 1 208 ? 9.313 -2.154 43.008 1.00 66.19 208 LEU A CA 1
ATOM 1691 C C . LEU A 1 208 ? 9.744 -3.135 44.109 1.00 66.19 208 LEU A C 1
ATOM 1693 O O . LEU A 1 208 ? 9.302 -3.001 45.246 1.00 66.19 208 LEU A O 1
ATOM 1697 N N . ASN A 1 209 ? 10.650 -4.068 43.803 1.00 64.62 209 ASN A N 1
ATOM 1698 C CA . ASN A 1 209 ? 11.159 -5.040 44.776 1.00 64.62 209 ASN A CA 1
ATOM 1699 C C . ASN A 1 209 ? 12.223 -4.474 45.736 1.00 64.62 209 ASN A C 1
ATOM 1701 O O . ASN A 1 209 ? 12.443 -5.063 46.786 1.00 64.62 209 ASN A O 1
ATOM 1705 N N . ASN A 1 210 ? 12.865 -3.343 45.414 1.00 59.78 210 ASN A N 1
ATOM 1706 C CA . ASN A 1 210 ? 13.840 -2.661 46.285 1.00 59.78 210 ASN A CA 1
ATOM 1707 C C . ASN A 1 210 ? 13.233 -1.520 47.131 1.00 59.78 210 ASN A C 1
ATOM 1709 O O . ASN A 1 210 ? 13.974 -0.795 47.795 1.00 59.78 210 ASN A O 1
ATOM 1713 N N . GLN A 1 211 ? 11.911 -1.314 47.089 1.00 55.22 211 GLN A N 1
ATOM 1714 C CA . GLN A 1 211 ? 11.204 -0.320 47.914 1.00 55.22 211 GLN A CA 1
ATOM 1715 C C . GLN A 1 211 ? 10.547 -0.901 49.183 1.00 55.22 211 GLN A C 1
ATOM 1717 O O . GLN A 1 211 ? 9.792 -0.188 49.846 1.00 55.22 211 GLN A O 1
ATOM 1722 N N . TYR A 1 212 ? 10.863 -2.146 49.551 1.00 46.53 212 TYR A N 1
ATOM 1723 C CA . TYR A 1 212 ? 10.411 -2.797 50.786 1.00 46.53 212 TYR A CA 1
ATOM 1724 C C . TYR A 1 212 ? 11.583 -3.351 51.591 1.00 46.53 212 TYR A C 1
ATOM 1726 O O . TYR A 1 212 ? 12.505 -3.920 50.967 1.00 46.53 212 TYR A O 1
#